Protein AF-A0A9X8DQB7-F1 (afdb_monomer)

Structure (mmCIF, N/CA/C/O backbone):
data_AF-A0A9X8DQB7-F1
#
_entry.id   AF-A0A9X8DQB7-F1
#
loop_
_atom_site.group_PDB
_atom_site.id
_atom_site.type_symbol
_atom_site.label_atom_id
_atom_site.label_alt_id
_atom_site.label_comp_id
_atom_site.label_asym_id
_atom_site.label_entity_id
_atom_site.label_seq_id
_atom_site.pdbx_PDB_ins_code
_atom_site.Cartn_x
_atom_site.Cartn_y
_atom_site.Cartn_z
_atom_site.occupancy
_atom_site.B_iso_or_equiv
_atom_site.auth_seq_id
_atom_site.auth_comp_id
_atom_site.auth_asym_id
_atom_site.auth_atom_id
_atom_site.pdbx_PDB_model_num
ATOM 1 N N . THR A 1 1 ? 33.253 -18.890 39.060 1.00 38.16 1 THR A N 1
ATOM 2 C CA . THR A 1 1 ? 32.022 -19.466 38.466 1.00 38.16 1 THR A CA 1
ATOM 3 C C . THR A 1 1 ? 31.389 -18.417 37.573 1.00 38.16 1 THR A C 1
ATOM 5 O O . THR A 1 1 ? 31.357 -17.253 37.940 1.00 38.16 1 THR A O 1
ATOM 8 N N . ARG A 1 2 ? 31.069 -18.810 36.336 1.00 30.00 2 ARG A N 1
ATOM 9 C CA . ARG A 1 2 ? 30.806 -17.954 35.166 1.00 30.00 2 ARG A CA 1
ATOM 10 C C . ARG A 1 2 ? 29.592 -17.033 35.334 1.00 30.00 2 ARG A C 1
ATOM 12 O O . ARG A 1 2 ? 28.500 -17.506 35.623 1.00 30.00 2 ARG A O 1
ATOM 19 N N . TYR A 1 3 ? 29.781 -15.756 35.009 1.00 26.86 3 TYR A N 1
ATOM 20 C CA . TYR A 1 3 ? 28.706 -14.843 34.621 1.00 26.86 3 TYR A CA 1
ATOM 21 C C . TYR A 1 3 ? 28.160 -15.260 33.246 1.00 26.86 3 TYR A C 1
ATOM 23 O O . TYR A 1 3 ? 28.885 -15.222 32.250 1.00 26.86 3 TYR A O 1
ATOM 31 N N . HIS A 1 4 ? 26.890 -15.658 33.184 1.00 30.23 4 HIS A N 1
ATOM 32 C CA . HIS A 1 4 ? 26.172 -15.867 31.928 1.00 30.23 4 HIS A CA 1
ATOM 33 C C . HIS A 1 4 ? 25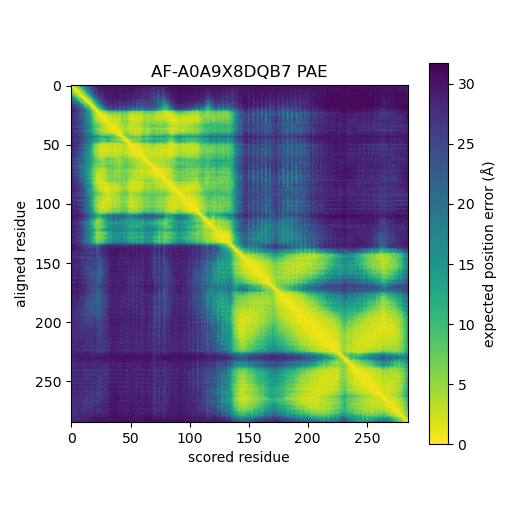.752 -14.508 31.353 1.00 30.23 4 HIS A C 1
ATOM 35 O O . HIS A 1 4 ? 24.854 -13.851 31.873 1.00 30.23 4 HIS A O 1
ATOM 41 N N . ARG A 1 5 ? 26.411 -14.082 30.268 1.00 30.59 5 ARG A N 1
ATOM 42 C CA . ARG A 1 5 ? 25.898 -13.027 29.384 1.00 30.59 5 ARG A CA 1
ATOM 43 C C . ARG A 1 5 ? 24.744 -13.601 28.565 1.00 30.59 5 ARG A C 1
ATOM 45 O O . ARG A 1 5 ? 24.905 -14.631 27.913 1.00 30.59 5 ARG A O 1
ATOM 52 N N . HIS A 1 6 ? 23.608 -12.912 28.591 1.00 28.97 6 HIS A N 1
ATOM 53 C CA . HIS A 1 6 ? 22.515 -13.111 27.645 1.00 28.97 6 HIS A CA 1
ATOM 54 C C . HIS A 1 6 ? 23.022 -12.937 26.202 1.00 28.97 6 HIS A C 1
ATOM 56 O O . HIS A 1 6 ? 23.780 -11.997 25.945 1.00 28.97 6 HIS A O 1
ATOM 62 N N . PRO A 1 7 ? 22.628 -13.800 25.250 1.00 30.03 7 PRO A N 1
ATOM 63 C CA . PRO A 1 7 ? 22.925 -13.562 23.849 1.00 30.03 7 PRO A CA 1
ATOM 64 C C . PRO A 1 7 ? 22.043 -12.419 23.332 1.00 30.03 7 PRO A C 1
ATOM 66 O O . PRO A 1 7 ? 20.829 -12.406 23.530 1.00 30.03 7 PRO A O 1
ATOM 69 N N . HIS A 1 8 ? 22.685 -11.448 22.682 1.00 28.47 8 HIS A N 1
ATOM 70 C CA . HIS A 1 8 ? 22.034 -10.406 21.894 1.00 28.47 8 HIS A CA 1
ATOM 71 C C . HIS A 1 8 ? 21.085 -11.019 20.851 1.00 28.47 8 HIS A C 1
ATOM 73 O O . HIS A 1 8 ? 21.383 -12.096 20.324 1.00 28.47 8 HIS A O 1
ATOM 79 N N . PRO A 1 9 ? 19.977 -10.340 20.503 1.00 27.38 9 PRO A N 1
ATOM 80 C CA . PRO A 1 9 ? 19.086 -10.814 19.461 1.00 27.38 9 PRO A CA 1
ATOM 81 C C . PRO A 1 9 ? 19.842 -10.810 18.134 1.00 27.38 9 PRO A C 1
ATOM 83 O O . PRO A 1 9 ? 20.248 -9.765 17.623 1.00 27.38 9 PRO A O 1
ATOM 86 N N . THR A 1 10 ? 20.054 -12.005 17.592 1.00 27.50 10 THR A N 1
ATOM 87 C CA . THR A 1 10 ? 20.483 -12.207 16.215 1.00 27.50 10 THR A CA 1
ATOM 88 C C . THR A 1 10 ? 19.427 -11.566 15.329 1.00 27.50 10 THR A C 1
ATOM 90 O O . THR A 1 10 ? 18.317 -12.080 15.198 1.00 27.50 10 THR A O 1
ATOM 93 N N . ILE A 1 11 ? 19.759 -10.408 14.759 1.00 29.14 11 ILE A N 1
ATOM 94 C CA . ILE A 1 11 ? 19.017 -9.831 13.646 1.00 29.14 11 ILE A CA 1
ATOM 95 C C . ILE A 1 11 ? 18.999 -10.922 12.583 1.00 29.14 11 ILE A C 1
ATOM 97 O O . ILE A 1 11 ? 20.036 -11.274 12.020 1.00 29.14 11 ILE A O 1
ATOM 101 N N . LEU A 1 12 ? 17.822 -11.511 12.379 1.00 26.67 12 LEU A N 1
ATOM 102 C CA . LEU A 1 12 ? 17.520 -12.334 11.226 1.00 26.67 12 LEU A CA 1
ATOM 103 C C . LEU A 1 12 ? 17.940 -11.521 10.004 1.00 26.67 12 LEU A C 1
ATOM 105 O O . LEU A 1 12 ? 17.256 -10.581 9.601 1.00 26.67 12 LEU A O 1
ATOM 109 N N . HIS A 1 13 ? 19.086 -11.880 9.426 1.00 31.36 13 HIS A N 1
ATOM 110 C CA . HIS A 1 13 ? 19.368 -11.606 8.033 1.00 31.36 13 HIS A CA 1
ATOM 111 C C . HIS A 1 13 ? 18.240 -12.282 7.251 1.00 31.36 13 HIS A C 1
ATOM 113 O O . HIS A 1 13 ? 18.331 -13.446 6.867 1.00 31.36 13 HIS A O 1
ATOM 119 N N . GLN A 1 14 ? 17.153 -11.545 7.021 1.00 28.75 14 GLN A N 1
ATOM 120 C CA . GLN A 1 14 ? 16.367 -11.729 5.821 1.00 28.75 14 GLN A CA 1
ATOM 121 C C . GLN A 1 14 ? 17.356 -11.532 4.677 1.00 28.75 14 GLN A C 1
ATOM 123 O O . GLN A 1 14 ? 17.645 -10.414 4.252 1.00 28.75 14 GLN A O 1
ATOM 128 N N . GLN A 1 15 ? 17.920 -12.641 4.203 1.00 29.45 15 GLN A N 1
ATOM 129 C CA . GLN A 1 15 ? 18.391 -12.747 2.838 1.00 29.45 15 GLN A CA 1
ATOM 130 C C . GLN A 1 15 ? 17.160 -12.545 1.955 1.00 29.45 15 GLN A C 1
ATOM 132 O O . GLN A 1 15 ? 16.552 -13.490 1.454 1.00 29.45 15 GLN A O 1
ATOM 137 N N . HIS A 1 16 ? 16.776 -11.283 1.769 1.00 29.25 16 HIS A N 1
ATOM 138 C CA . HIS A 1 16 ? 16.155 -10.875 0.531 1.00 29.25 16 HIS A CA 1
ATOM 139 C C . HIS A 1 16 ? 17.150 -11.320 -0.535 1.00 29.25 16 HIS A C 1
ATOM 141 O O . HIS A 1 16 ? 18.234 -10.751 -0.645 1.00 29.25 16 HIS A O 1
ATOM 147 N N . ARG A 1 17 ? 16.838 -12.412 -1.238 1.00 29.34 17 ARG A N 1
ATOM 148 C CA . ARG A 1 17 ? 17.565 -12.808 -2.440 1.00 29.34 17 ARG A CA 1
ATOM 149 C C . ARG A 1 17 ? 17.504 -11.599 -3.370 1.00 29.34 17 ARG A C 1
ATOM 151 O O . ARG A 1 17 ? 16.486 -11.361 -4.016 1.00 29.34 17 ARG A O 1
ATOM 158 N N . SER A 1 18 ? 18.549 -10.780 -3.370 1.00 34.28 18 SER A N 1
ATOM 159 C CA . SER A 1 18 ? 18.749 -9.734 -4.353 1.00 34.28 18 SER A CA 1
ATOM 160 C C . SER A 1 18 ? 18.957 -10.464 -5.668 1.00 34.28 18 SER A C 1
ATOM 162 O O . SER A 1 18 ? 20.030 -10.993 -5.926 1.00 34.28 18 SER A O 1
ATOM 164 N N . CYS A 1 19 ? 17.895 -10.584 -6.465 1.00 35.81 19 CYS A N 1
ATOM 165 C CA . CYS A 1 19 ? 18.010 -11.062 -7.835 1.00 35.81 19 CYS A CA 1
ATOM 166 C C . CYS A 1 19 ? 18.965 -10.103 -8.567 1.00 35.81 19 CYS A C 1
ATOM 168 O O . CYS A 1 19 ? 18.578 -8.950 -8.802 1.00 35.81 19 CYS A O 1
ATOM 170 N N . PRO A 1 20 ? 20.197 -10.518 -8.913 1.00 39.62 20 PRO A N 1
ATOM 171 C CA . PRO A 1 20 ? 21.080 -9.691 -9.716 1.00 39.62 20 PRO A CA 1
ATOM 172 C C . PRO A 1 20 ? 20.447 -9.612 -11.109 1.00 39.62 20 PRO A C 1
ATOM 174 O O . PRO A 1 20 ? 20.278 -10.636 -11.763 1.00 39.62 20 PRO A O 1
ATOM 177 N N . GLY A 1 21 ? 20.021 -8.420 -11.537 1.00 51.59 21 GLY A N 1
ATOM 178 C CA . GLY A 1 21 ? 19.414 -8.224 -12.864 1.00 51.59 21 GLY A CA 1
ATOM 179 C C . GLY A 1 21 ? 18.162 -7.346 -12.931 1.00 51.59 21 GLY A C 1
ATOM 180 O O . GLY A 1 21 ? 17.650 -7.126 -14.021 1.00 51.59 21 GLY A O 1
ATOM 181 N N . LEU A 1 22 ? 17.654 -6.827 -11.807 1.00 58.53 22 LEU A N 1
ATOM 182 C CA . LEU A 1 22 ? 16.470 -5.948 -11.808 1.00 58.53 22 LEU A CA 1
ATOM 183 C C . LEU A 1 22 ? 16.776 -4.476 -12.115 1.00 58.53 22 LEU A C 1
ATOM 185 O O . LEU A 1 22 ? 15.872 -3.743 -12.511 1.00 58.53 22 LEU A O 1
ATOM 189 N N . LEU A 1 23 ? 18.016 -4.030 -11.905 1.00 67.94 23 LEU A N 1
ATOM 190 C CA . LEU A 1 23 ? 18.393 -2.629 -12.073 1.00 67.94 23 LEU A CA 1
ATOM 191 C C . LEU A 1 23 ? 19.070 -2.383 -13.426 1.00 67.94 23 LEU A C 1
ATOM 193 O O . LEU A 1 23 ? 19.843 -3.227 -13.889 1.00 67.94 23 LEU A O 1
ATOM 197 N N . PRO A 1 24 ? 18.793 -1.227 -14.058 1.00 73.25 24 PRO A N 1
ATOM 198 C CA . PRO A 1 24 ? 19.349 -0.891 -15.361 1.00 73.25 24 PRO A CA 1
ATOM 199 C C . PRO A 1 24 ? 20.867 -0.702 -15.290 1.00 73.25 24 PRO A C 1
ATOM 201 O O . PRO A 1 24 ? 21.445 -0.537 -14.216 1.00 73.25 24 PRO A O 1
ATOM 204 N N . ALA A 1 25 ? 21.519 -0.670 -16.453 1.00 79.19 25 ALA A N 1
ATOM 205 C CA . ALA A 1 25 ? 22.925 -0.290 -16.527 1.00 79.19 25 ALA A CA 1
ATOM 206 C C . ALA A 1 25 ? 23.140 1.106 -15.916 1.00 79.19 25 ALA A C 1
ATOM 208 O O . ALA A 1 25 ? 22.417 2.054 -16.233 1.00 79.19 25 ALA A O 1
ATOM 209 N N . LEU A 1 26 ? 24.151 1.232 -15.059 1.00 82.75 26 LEU A N 1
ATOM 210 C CA . LEU A 1 26 ? 24.490 2.482 -14.390 1.00 82.75 26 LEU A CA 1
ATOM 211 C C . LEU A 1 26 ? 25.629 3.180 -15.134 1.00 82.75 26 LEU A C 1
ATOM 213 O O . LEU A 1 26 ? 26.737 2.649 -15.211 1.00 82.75 26 LEU A O 1
ATOM 217 N N . THR A 1 27 ? 25.372 4.380 -15.655 1.00 87.19 27 THR A N 1
ATOM 218 C CA . THR A 1 27 ? 26.413 5.223 -16.265 1.00 87.19 27 THR A CA 1
ATOM 219 C C . THR A 1 27 ? 26.883 6.275 -15.269 1.00 87.19 27 THR A C 1
ATOM 221 O O . THR A 1 27 ? 26.089 7.087 -14.796 1.00 87.19 27 THR A O 1
ATOM 224 N N . TRP A 1 28 ? 28.175 6.265 -14.964 1.00 86.88 28 TRP A N 1
ATOM 225 C CA . TRP A 1 28 ? 28.837 7.188 -14.053 1.00 86.88 28 TRP A CA 1
ATOM 226 C C . TRP A 1 28 ? 29.427 8.343 -14.837 1.00 86.88 28 TRP A C 1
ATOM 228 O O . TRP A 1 28 ? 30.368 8.152 -15.601 1.00 86.88 28 TRP A O 1
ATOM 238 N N . ILE A 1 29 ? 28.887 9.541 -14.630 1.00 89.44 29 ILE A N 1
ATOM 239 C CA . ILE A 1 29 ? 29.404 10.757 -15.254 1.00 89.44 29 ILE A CA 1
ATOM 240 C C . ILE A 1 29 ? 30.177 11.540 -14.200 1.00 89.44 29 ILE A C 1
ATOM 242 O O . ILE A 1 29 ? 29.579 12.237 -13.379 1.00 89.44 29 ILE A O 1
ATOM 246 N N . VAL A 1 30 ? 31.502 11.431 -14.235 1.00 88.25 30 VAL A N 1
ATOM 247 C CA . VAL A 1 30 ? 32.389 12.211 -13.366 1.00 88.25 30 VAL A CA 1
ATOM 248 C C . VAL A 1 30 ? 32.698 13.526 -14.070 1.00 88.25 30 VAL A C 1
ATOM 250 O O . VAL A 1 30 ? 33.196 13.520 -15.194 1.00 88.25 30 VAL A O 1
ATOM 253 N N . ARG A 1 31 ? 32.345 14.650 -13.445 1.00 90.81 31 ARG A N 1
ATOM 254 C CA . ARG A 1 31 ? 32.525 15.992 -14.016 1.00 90.81 31 ARG A CA 1
ATOM 255 C C . ARG A 1 31 ? 33.783 16.657 -13.477 1.00 90.81 31 ARG A C 1
ATOM 257 O O . ARG A 1 31 ? 34.232 16.327 -12.386 1.00 90.81 31 ARG A O 1
ATOM 264 N N . ASP A 1 32 ? 34.309 17.592 -14.264 1.00 90.12 32 ASP A N 1
ATOM 265 C CA . ASP A 1 32 ? 35.432 18.465 -13.920 1.00 90.12 32 ASP A CA 1
ATOM 266 C C . ASP A 1 32 ? 36.723 17.728 -13.535 1.00 90.12 32 ASP A C 1
ATOM 268 O O . ASP A 1 32 ? 37.580 18.267 -12.839 1.00 90.12 32 ASP A O 1
ATOM 272 N N . LEU A 1 33 ? 36.904 16.504 -14.040 1.00 88.50 33 LEU A N 1
ATOM 273 C CA . LEU A 1 33 ? 38.088 15.697 -13.762 1.00 88.50 33 LEU A CA 1
ATOM 274 C C . LEU A 1 33 ? 39.112 15.834 -14.891 1.00 88.50 33 LEU A C 1
ATOM 276 O O . LEU A 1 33 ? 38.828 15.538 -16.056 1.00 88.50 33 LEU A O 1
ATOM 280 N N . SER A 1 34 ? 40.319 16.295 -14.563 1.00 85.94 34 SER A N 1
ATOM 281 C CA . SER A 1 34 ? 41.343 16.534 -15.575 1.00 85.94 34 SER A CA 1
ATOM 282 C C . SER A 1 34 ? 41.926 15.223 -16.106 1.00 85.94 34 SER A C 1
ATOM 284 O O . SER A 1 34 ? 42.064 14.238 -15.383 1.00 85.94 34 SER A O 1
ATOM 286 N N . SER A 1 35 ? 42.372 15.211 -17.365 1.00 81.94 35 SER A N 1
ATOM 287 C CA . SER A 1 35 ? 43.033 14.034 -17.949 1.00 81.94 35 SER A CA 1
ATOM 288 C C . SER A 1 35 ? 44.308 13.613 -17.204 1.00 81.94 35 SER A C 1
ATOM 290 O O . SER A 1 35 ? 44.758 12.483 -17.380 1.00 81.94 35 SER A O 1
ATOM 292 N N . LYS A 1 36 ? 44.916 14.509 -16.412 1.00 84.75 36 LYS A N 1
ATOM 293 C CA . LYS A 1 36 ? 46.074 14.183 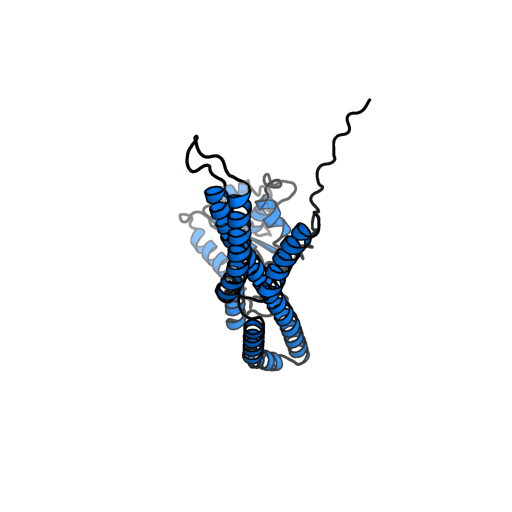-15.568 1.00 84.75 36 LYS A CA 1
ATOM 294 C C . LYS A 1 36 ? 45.648 13.318 -14.382 1.00 84.75 36 LYS A C 1
ATOM 296 O O 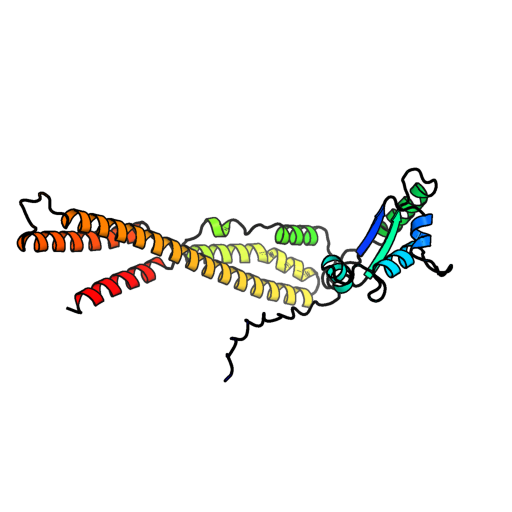. LYS A 1 36 ? 46.279 12.297 -14.138 1.00 84.75 36 LYS A O 1
ATOM 301 N N . ASP A 1 37 ? 44.544 13.671 -13.730 1.00 85.25 37 ASP A N 1
ATOM 302 C CA . ASP A 1 37 ? 44.024 12.951 -12.562 1.00 85.25 37 ASP A CA 1
ATOM 303 C C . ASP A 1 37 ? 43.503 11.562 -12.945 1.00 85.25 37 ASP A C 1
ATOM 305 O O . ASP A 1 37 ? 43.748 10.583 -12.243 1.00 85.25 37 ASP A O 1
ATOM 309 N N . VAL A 1 38 ? 42.863 11.453 -14.115 1.00 84.81 38 VAL A N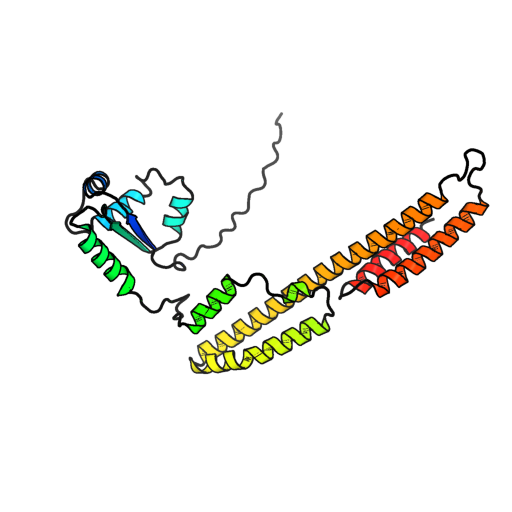 1
ATOM 310 C CA . VAL A 1 38 ? 42.439 10.157 -14.670 1.00 84.81 38 VAL A CA 1
ATOM 311 C C . VAL A 1 38 ? 43.636 9.229 -14.869 1.00 84.81 38 VAL A C 1
ATOM 313 O O . VAL A 1 38 ? 43.607 8.078 -14.444 1.00 84.81 38 VAL A O 1
ATOM 316 N N . LYS A 1 39 ? 44.714 9.735 -15.481 1.00 84.12 39 LYS A N 1
ATOM 317 C CA . LYS A 1 39 ? 45.938 8.956 -15.720 1.00 84.12 39 LYS A CA 1
ATOM 318 C C . LYS A 1 39 ? 46.674 8.609 -14.426 1.00 84.12 39 LYS A C 1
ATOM 320 O O . LYS A 1 39 ? 47.260 7.539 -14.346 1.00 84.12 39 LYS A O 1
ATOM 325 N N . ALA A 1 40 ? 46.628 9.478 -13.416 1.00 84.06 40 ALA A N 1
ATOM 326 C CA . ALA A 1 40 ? 47.214 9.194 -12.107 1.00 84.06 40 ALA A CA 1
ATOM 327 C C . ALA A 1 40 ? 46.498 8.033 -11.393 1.00 84.06 40 ALA A C 1
ATOM 329 O O . ALA A 1 40 ? 47.143 7.226 -10.730 1.00 84.06 40 ALA A O 1
ATOM 330 N N . ALA A 1 41 ? 45.178 7.922 -11.565 1.00 79.19 41 ALA A N 1
ATOM 331 C CA . ALA A 1 41 ? 44.379 6.831 -11.010 1.00 79.19 41 ALA A CA 1
ATOM 332 C C . ALA A 1 41 ? 44.457 5.523 -11.825 1.00 79.19 41 ALA A C 1
ATOM 334 O O . ALA A 1 41 ? 44.129 4.461 -11.297 1.00 79.19 41 ALA A O 1
ATOM 335 N N . VAL A 1 42 ? 44.911 5.582 -13.083 1.00 82.44 42 VAL A N 1
ATOM 336 C CA . VAL A 1 42 ? 45.097 4.420 -13.972 1.00 82.44 42 VAL A CA 1
ATOM 337 C C . VAL A 1 42 ? 46.558 4.357 -14.452 1.00 82.44 42 VAL A C 1
ATOM 339 O O . VAL A 1 42 ? 46.851 4.664 -15.610 1.00 82.44 42 VAL A O 1
ATOM 342 N N . PRO A 1 43 ? 47.509 3.981 -13.574 1.00 66.88 43 PRO A N 1
ATOM 343 C CA . PRO A 1 43 ? 48.943 4.063 -13.867 1.00 66.88 43 PRO A CA 1
ATOM 344 C C . PRO A 1 43 ? 49.424 3.069 -14.938 1.00 66.88 43 PRO A C 1
ATOM 346 O O . PRO A 1 43 ? 50.464 3.290 -15.551 1.00 66.88 43 PRO A O 1
ATOM 349 N N . SER A 1 44 ? 48.669 1.996 -15.195 1.00 69.75 44 SER A N 1
ATOM 350 C CA . SER A 1 44 ? 48.926 1.027 -16.268 1.00 69.75 44 SER A CA 1
ATOM 351 C C . SER A 1 44 ? 47.677 0.899 -17.133 1.00 69.75 44 SER A C 1
ATOM 353 O O . SER A 1 44 ? 46.934 -0.074 -17.041 1.00 69.75 44 SER A O 1
ATOM 355 N N . ALA A 1 45 ? 47.400 1.950 -17.906 1.00 71.75 45 ALA A N 1
ATOM 356 C CA . ALA A 1 45 ? 46.266 1.942 -18.812 1.00 71.75 45 ALA A CA 1
ATOM 357 C C . ALA A 1 45 ? 46.573 1.075 -20.038 1.00 71.75 45 ALA A C 1
ATOM 359 O O . ALA A 1 45 ? 47.577 1.301 -20.717 1.00 71.75 45 ALA A O 1
ATOM 360 N N . ASP A 1 46 ? 45.701 0.118 -20.343 1.00 76.69 46 ASP A N 1
ATOM 361 C CA . ASP A 1 46 ? 45.768 -0.606 -21.609 1.00 76.69 46 ASP A CA 1
ATOM 362 C C . ASP A 1 46 ? 45.343 0.348 -22.744 1.00 76.69 46 ASP A C 1
ATOM 364 O O . ASP A 1 46 ? 44.226 0.876 -22.713 1.00 76.69 46 ASP A O 1
ATOM 368 N N . PRO A 1 47 ? 46.210 0.617 -23.738 1.00 72.06 47 PRO A N 1
ATOM 369 C CA . PRO A 1 47 ? 45.906 1.546 -24.823 1.00 72.06 47 PRO A CA 1
ATOM 370 C C . PRO A 1 47 ? 44.780 1.064 -25.751 1.00 72.06 47 PRO A C 1
ATOM 372 O O . PRO A 1 47 ? 44.256 1.874 -26.518 1.00 72.06 47 PRO A O 1
ATOM 375 N N . ALA A 1 48 ? 44.400 -0.219 -25.698 1.00 73.19 48 ALA A N 1
ATOM 376 C CA . ALA A 1 48 ? 43.309 -0.779 -26.493 1.00 73.19 48 ALA A CA 1
ATOM 377 C C . ALA A 1 48 ? 41.914 -0.594 -25.863 1.00 73.19 48 ALA A C 1
ATOM 379 O O . ALA A 1 48 ? 40.909 -0.802 -26.547 1.00 73.19 48 ALA A O 1
ATOM 380 N N . SER A 1 49 ? 41.823 -0.188 -24.593 1.00 77.44 49 SER A N 1
ATOM 381 C CA . SER A 1 49 ? 40.554 -0.069 -23.864 1.00 77.44 49 SER A CA 1
ATOM 382 C C . SER A 1 49 ? 40.220 1.372 -23.463 1.00 77.44 49 SER A C 1
ATOM 384 O O . SER A 1 49 ? 41.073 2.258 -23.420 1.00 77.44 49 SER A O 1
ATOM 386 N N . ASP A 1 50 ? 38.937 1.643 -23.198 1.00 86.31 50 ASP A N 1
ATOM 387 C CA . ASP A 1 50 ? 38.469 2.991 -22.860 1.00 86.31 50 ASP A CA 1
ATOM 388 C C . ASP A 1 50 ? 38.994 3.426 -21.483 1.00 86.31 50 ASP A C 1
ATOM 390 O O . ASP A 1 50 ? 38.650 2.841 -20.454 1.00 86.31 50 ASP A O 1
ATOM 394 N N . ILE A 1 51 ? 39.814 4.479 -21.460 1.00 87.19 51 ILE A N 1
ATOM 395 C CA . ILE A 1 51 ? 40.432 5.012 -20.240 1.00 87.19 51 ILE A CA 1
ATOM 396 C C . ILE A 1 51 ? 39.394 5.455 -19.196 1.00 87.19 51 ILE A C 1
ATOM 398 O O . ILE A 1 51 ? 39.645 5.349 -17.996 1.00 87.19 51 ILE A O 1
ATOM 402 N N . ASP A 1 52 ? 38.214 5.911 -19.634 1.00 89.38 52 ASP A N 1
ATOM 403 C CA . ASP A 1 52 ? 37.137 6.331 -18.732 1.00 89.38 52 ASP A CA 1
ATOM 404 C C . ASP A 1 52 ? 36.528 5.116 -18.000 1.00 89.38 52 ASP A C 1
ATOM 406 O O . ASP A 1 52 ? 36.160 5.206 -16.825 1.00 89.38 52 ASP A O 1
ATOM 410 N N . GLN A 1 53 ? 36.477 3.963 -18.674 1.00 89.56 53 GLN A N 1
ATOM 411 C CA . GLN A 1 53 ? 36.020 2.699 -18.101 1.00 89.56 53 GLN A CA 1
ATOM 412 C C . GLN A 1 53 ? 37.068 2.105 -17.150 1.00 89.56 53 GLN A C 1
ATOM 414 O O . GLN A 1 53 ? 36.721 1.698 -16.041 1.00 89.56 53 GLN A O 1
ATOM 419 N N . GLN A 1 54 ? 38.349 2.131 -17.531 1.00 88.69 54 GLN A N 1
ATOM 420 C CA . GLN A 1 54 ? 39.450 1.664 -16.677 1.00 88.69 54 GLN A CA 1
ATOM 421 C C . GLN A 1 54 ? 39.548 2.466 -15.370 1.00 88.69 54 GLN A C 1
ATOM 423 O O . GLN A 1 54 ? 39.801 1.905 -14.305 1.00 88.69 54 GLN A O 1
ATOM 428 N N . TYR A 1 55 ? 39.287 3.775 -15.428 1.00 88.88 55 TYR A N 1
ATOM 429 C CA . TYR A 1 55 ? 39.200 4.617 -14.236 1.00 88.88 55 TYR A CA 1
ATOM 430 C C . TYR A 1 55 ? 38.083 4.156 -13.292 1.00 88.88 55 TYR A C 1
ATOM 432 O O . TYR A 1 55 ? 38.311 3.994 -12.093 1.00 88.88 55 TYR A O 1
ATOM 440 N N . LEU A 1 56 ? 36.881 3.902 -13.823 1.00 88.94 56 LEU A N 1
ATOM 441 C CA . LEU A 1 56 ? 35.762 3.413 -13.016 1.00 88.94 56 LEU A CA 1
ATOM 442 C C . LEU A 1 56 ? 36.075 2.049 -12.383 1.00 88.94 56 LEU A C 1
ATOM 444 O O . LEU A 1 56 ? 35.762 1.825 -11.214 1.00 88.94 56 LEU A O 1
ATOM 448 N N . GLU A 1 57 ? 36.712 1.152 -13.132 1.00 88.06 57 GLU A N 1
ATOM 449 C CA . GLU A 1 57 ? 37.119 -0.168 -12.646 1.00 88.06 57 GLU A CA 1
ATOM 450 C C . GLU A 1 57 ? 38.162 -0.076 -11.533 1.00 88.06 57 GLU A C 1
ATOM 452 O O . GLU A 1 57 ? 38.028 -0.775 -10.529 1.00 88.06 57 GLU A O 1
ATOM 457 N N . ALA A 1 58 ? 39.137 0.830 -11.646 1.00 86.62 58 ALA A N 1
ATOM 458 C CA . ALA A 1 58 ? 40.111 1.091 -10.590 1.00 86.62 58 ALA A CA 1
ATOM 459 C C . ALA A 1 58 ? 39.440 1.615 -9.306 1.00 86.62 58 ALA A C 1
ATOM 461 O O . ALA A 1 58 ? 39.723 1.126 -8.208 1.00 86.62 58 ALA A O 1
ATOM 462 N N . VAL A 1 59 ? 38.496 2.555 -9.436 1.00 85.00 59 VAL A N 1
ATOM 463 C CA . VAL A 1 59 ? 37.752 3.141 -8.304 1.00 85.00 59 VAL A CA 1
ATOM 464 C C . VAL A 1 59 ? 36.819 2.125 -7.636 1.00 85.00 59 VAL A C 1
ATOM 466 O O . VAL A 1 59 ? 36.645 2.149 -6.415 1.00 85.00 59 VAL A O 1
ATOM 469 N N . LEU A 1 60 ? 36.223 1.216 -8.408 1.00 85.69 60 LEU A N 1
ATOM 470 C CA . LEU A 1 60 ? 35.291 0.197 -7.915 1.00 85.69 60 LEU A CA 1
ATOM 471 C C . LEU A 1 60 ? 35.949 -1.165 -7.663 1.00 85.69 60 LEU A C 1
ATOM 473 O O . LEU A 1 60 ? 35.243 -2.151 -7.442 1.00 85.69 60 LEU A O 1
ATOM 477 N N . ASN A 1 61 ? 37.279 -1.244 -7.682 1.00 85.25 61 ASN A N 1
ATOM 478 C CA . ASN A 1 61 ? 37.984 -2.500 -7.475 1.00 85.25 61 ASN A CA 1
ATOM 479 C C . ASN A 1 61 ? 37.875 -2.943 -6.000 1.00 85.25 61 ASN A C 1
ATOM 481 O O . ASN A 1 61 ? 38.335 -2.221 -5.114 1.00 85.25 61 ASN A O 1
ATOM 485 N N . PRO A 1 62 ? 37.332 -4.138 -5.706 1.00 81.88 62 PRO A N 1
ATOM 486 C CA . PRO A 1 62 ? 37.172 -4.631 -4.336 1.00 81.88 62 PRO A CA 1
ATOM 487 C C . PRO A 1 62 ? 38.492 -4.810 -3.574 1.00 81.88 62 PRO A C 1
ATOM 489 O O . PRO A 1 62 ? 38.478 -4.880 -2.350 1.00 81.88 62 PRO A O 1
ATOM 492 N N . LYS A 1 63 ? 39.624 -4.927 -4.276 1.00 82.69 63 LYS A N 1
ATOM 493 C CA . LYS A 1 63 ? 40.939 -5.180 -3.674 1.00 82.69 63 LYS A CA 1
ATOM 494 C C . LYS A 1 63 ? 41.744 -3.908 -3.425 1.00 82.69 63 LYS A C 1
ATOM 496 O O . LYS A 1 63 ? 42.566 -3.896 -2.519 1.00 82.69 63 LYS A O 1
ATOM 501 N N . SER A 1 64 ? 41.541 -2.870 -4.235 1.00 82.31 64 SER A N 1
ATOM 502 C CA . SER A 1 64 ? 42.366 -1.654 -4.204 1.00 82.31 64 SER A CA 1
ATOM 503 C C . SER A 1 64 ? 41.592 -0.380 -3.881 1.00 82.31 64 SER A C 1
ATOM 505 O O . SER A 1 64 ? 42.212 0.644 -3.608 1.00 82.31 64 SER A O 1
ATOM 507 N N . SER A 1 65 ? 40.257 -0.408 -3.913 1.00 81.38 65 SER A N 1
ATOM 508 C CA . SER A 1 65 ? 39.457 0.777 -3.614 1.00 81.38 65 SER A CA 1
ATOM 509 C C . SER A 1 65 ? 39.502 1.107 -2.117 1.00 81.38 65 SER A C 1
ATOM 511 O O . SER A 1 65 ? 39.234 0.230 -1.293 1.00 81.38 65 SER A O 1
ATOM 513 N N . PRO A 1 66 ? 39.750 2.372 -1.732 1.00 79.00 66 PRO A N 1
ATOM 514 C CA . PRO A 1 66 ? 39.701 2.788 -0.330 1.00 79.00 66 PRO A CA 1
ATOM 515 C C . PRO A 1 66 ? 38.266 2.846 0.224 1.00 79.00 66 PRO A C 1
ATOM 517 O O . PRO A 1 66 ? 38.074 3.066 1.416 1.00 79.00 66 PRO A O 1
ATOM 520 N N . PHE A 1 67 ? 37.246 2.663 -0.623 1.00 79.81 67 PHE A N 1
ATOM 521 C CA . PHE A 1 67 ? 35.840 2.880 -0.278 1.00 79.81 67 PHE A CA 1
ATOM 522 C C . PHE A 1 67 ? 35.058 1.591 0.012 1.00 79.81 67 PHE A C 1
ATOM 524 O O . PHE A 1 67 ? 33.850 1.654 0.210 1.00 79.81 67 PHE A O 1
ATOM 531 N N . THR A 1 68 ? 35.704 0.425 0.056 1.00 80.38 68 THR A N 1
ATOM 532 C CA . THR A 1 68 ? 35.036 -0.892 0.167 1.00 80.38 68 THR A CA 1
ATOM 533 C C . THR A 1 68 ? 34.202 -1.084 1.439 1.00 80.38 68 THR A C 1
ATOM 535 O O . THR A 1 68 ? 33.211 -1.819 1.431 1.00 80.38 68 THR A O 1
ATOM 538 N N . SER A 1 69 ? 34.558 -0.400 2.527 1.00 78.44 69 SER A N 1
ATOM 539 C CA . SER A 1 69 ? 33.795 -0.381 3.782 1.00 78.44 69 SER A CA 1
ATOM 540 C C . SER A 1 69 ? 32.574 0.546 3.743 1.00 78.44 69 SER A C 1
ATOM 542 O O . SER A 1 69 ? 31.729 0.483 4.635 1.00 78.44 69 SER A O 1
ATOM 544 N N . SER A 1 70 ? 32.452 1.399 2.721 1.00 78.94 70 SER A N 1
ATOM 545 C CA . SER A 1 70 ? 31.328 2.319 2.568 1.00 78.94 70 SER A CA 1
ATOM 546 C C . SER A 1 70 ? 30.093 1.600 2.035 1.00 78.94 70 SER A C 1
ATOM 548 O O . SER A 1 70 ? 30.137 0.938 0.995 1.00 78.94 70 SER A O 1
ATOM 550 N N . LEU A 1 71 ? 28.955 1.820 2.697 1.00 72.31 71 LEU A N 1
ATOM 551 C CA . LEU A 1 71 ? 27.651 1.334 2.247 1.00 72.31 71 LEU A CA 1
ATOM 552 C C . LEU A 1 71 ? 27.341 1.785 0.810 1.00 72.31 71 LEU A C 1
ATOM 554 O O . LEU A 1 71 ? 26.829 1.003 0.014 1.00 72.31 71 LEU A O 1
ATOM 558 N N . SER A 1 72 ? 27.706 3.017 0.444 1.00 73.12 72 SER A N 1
ATOM 559 C CA . SER A 1 72 ? 27.499 3.543 -0.909 1.00 73.12 72 SER A CA 1
ATOM 560 C C . SER A 1 72 ? 28.271 2.740 -1.951 1.00 73.12 72 SER A C 1
ATOM 562 O O . SER A 1 72 ? 27.725 2.396 -2.995 1.00 73.12 72 SER A O 1
ATOM 564 N N . TRP A 1 73 ? 29.524 2.387 -1.657 1.00 83.31 73 TRP A N 1
ATOM 565 C CA . TRP A 1 73 ? 30.326 1.550 -2.545 1.00 83.31 73 TRP A CA 1
ATOM 566 C C . TRP A 1 73 ? 29.705 0.156 -2.687 1.00 83.31 73 TRP A C 1
ATOM 568 O O . TRP A 1 73 ? 29.540 -0.325 -3.804 1.00 83.31 73 TRP A O 1
ATOM 578 N N . GLN A 1 74 ? 29.280 -0.456 -1.576 1.00 78.38 74 GLN A N 1
ATOM 579 C CA . GLN A 1 74 ? 28.660 -1.787 -1.570 1.00 78.38 74 GLN A CA 1
ATOM 580 C C . GLN A 1 74 ? 27.343 -1.823 -2.350 1.00 78.38 74 GLN A C 1
ATOM 582 O O . GLN A 1 74 ? 27.112 -2.758 -3.118 1.00 78.38 74 GLN A O 1
ATOM 587 N N . ILE A 1 75 ? 26.498 -0.795 -2.212 1.00 76.50 75 ILE A N 1
ATOM 588 C CA . ILE A 1 75 ? 25.260 -0.672 -2.990 1.00 76.50 75 ILE A CA 1
ATOM 589 C C . ILE A 1 75 ? 25.594 -0.606 -4.484 1.00 76.50 75 ILE A C 1
ATOM 591 O O . ILE A 1 75 ? 25.036 -1.335 -5.305 1.00 76.50 75 ILE A O 1
ATOM 595 N N . LEU A 1 76 ? 26.549 0.243 -4.845 1.00 76.50 76 LEU A N 1
ATOM 596 C CA . LEU A 1 76 ? 26.883 0.502 -6.238 1.00 76.50 76 LEU A CA 1
ATOM 597 C C . LEU A 1 76 ? 27.546 -0.692 -6.934 1.00 76.50 76 LEU A C 1
ATOM 599 O O . LEU A 1 76 ? 27.354 -0.874 -8.137 1.00 76.50 76 LEU A O 1
ATOM 603 N N . THR A 1 77 ? 28.297 -1.516 -6.202 1.00 78.56 77 THR A N 1
ATOM 604 C CA . THR A 1 77 ? 28.948 -2.713 -6.752 1.00 78.56 77 THR A CA 1
ATOM 605 C C . THR A 1 77 ? 28.074 -3.967 -6.712 1.00 78.56 77 THR A C 1
ATOM 607 O O . THR A 1 77 ? 28.272 -4.840 -7.555 1.00 78.56 77 THR A O 1
ATOM 610 N N . SER A 1 78 ? 27.092 -4.048 -5.806 1.00 79.81 78 SER A N 1
ATOM 611 C CA . SER A 1 78 ? 26.260 -5.253 -5.624 1.00 79.81 78 SER A CA 1
ATOM 612 C C . SER A 1 78 ? 24.946 -5.236 -6.409 1.00 79.81 78 SER A C 1
ATOM 614 O O . SER A 1 78 ? 24.435 -6.293 -6.770 1.00 79.81 78 SER A O 1
ATOM 616 N N . PHE A 1 79 ? 24.372 -4.056 -6.664 1.00 76.62 79 PHE A N 1
ATOM 617 C CA . PHE A 1 79 ? 23.016 -3.941 -7.216 1.00 76.62 79 PHE A CA 1
ATOM 618 C C . PHE A 1 79 ? 22.970 -3.663 -8.727 1.00 76.62 79 PHE A C 1
ATOM 620 O O . PHE A 1 79 ? 21.984 -4.011 -9.376 1.00 76.62 79 PHE A O 1
ATOM 627 N N . PHE A 1 80 ? 24.024 -3.076 -9.303 1.00 80.81 80 PHE A N 1
ATOM 628 C CA . PHE A 1 80 ? 24.073 -2.701 -10.720 1.00 80.81 80 PHE A CA 1
ATOM 629 C C . PHE A 1 80 ? 24.978 -3.655 -11.516 1.00 80.81 80 PHE A C 1
ATOM 631 O O . PHE A 1 80 ? 26.206 -3.548 -11.433 1.00 80.81 80 PHE A O 1
ATOM 638 N N . PRO A 1 81 ? 24.407 -4.574 -12.320 1.00 73.12 81 PRO A N 1
ATOM 639 C CA . PRO A 1 81 ? 25.179 -5.624 -12.988 1.00 73.12 81 PRO A CA 1
ATOM 640 C C . PRO A 1 81 ? 26.098 -5.076 -14.086 1.00 73.12 81 PRO A C 1
ATOM 642 O O . PRO A 1 81 ? 27.189 -5.598 -14.300 1.00 73.12 81 PRO A O 1
ATOM 645 N N . LYS A 1 82 ? 25.688 -3.989 -14.754 1.00 82.94 82 LYS A N 1
ATOM 646 C CA . LYS A 1 82 ? 26.480 -3.290 -15.773 1.00 82.94 82 LYS A CA 1
ATOM 647 C C . LYS A 1 82 ? 26.763 -1.860 -15.324 1.00 82.94 82 LYS A C 1
ATOM 649 O O . LYS A 1 82 ? 25.841 -1.132 -14.959 1.00 82.94 82 LYS A O 1
ATOM 654 N N . ARG A 1 83 ? 28.035 -1.465 -15.371 1.00 86.25 83 ARG A N 1
ATOM 655 C CA . ARG A 1 83 ? 28.537 -0.154 -14.942 1.00 86.25 83 ARG A CA 1
ATOM 656 C C . ARG A 1 83 ? 29.423 0.423 -16.039 1.00 86.25 83 ARG A C 1
ATOM 658 O O . ARG A 1 83 ? 30.291 -0.283 -16.541 1.00 86.25 83 ARG A O 1
ATOM 665 N N . ILE A 1 84 ? 29.163 1.668 -16.418 1.00 88.44 84 ILE A N 1
ATOM 666 C CA . ILE A 1 84 ? 29.833 2.351 -17.528 1.00 88.44 84 ILE A CA 1
ATOM 667 C C . ILE A 1 84 ? 30.448 3.644 -16.998 1.00 88.44 84 ILE A C 1
ATOM 669 O O . ILE A 1 84 ? 29.743 4.439 -16.376 1.00 88.44 84 ILE A O 1
ATOM 673 N N . GLY A 1 85 ? 31.742 3.852 -17.232 1.00 88.44 85 GLY A N 1
ATOM 674 C CA . GLY A 1 85 ? 32.461 5.073 -16.866 1.00 88.44 85 GLY A CA 1
ATOM 675 C C . GLY A 1 85 ? 32.443 6.112 -17.982 1.00 88.44 85 GLY A C 1
ATOM 676 O O . GLY A 1 85 ? 32.671 5.790 -19.144 1.00 88.44 85 GLY A O 1
ATOM 677 N N . ALA A 1 86 ? 32.180 7.370 -17.634 1.00 90.69 86 ALA A N 1
ATOM 678 C CA . ALA A 1 86 ? 32.297 8.510 -18.531 1.00 90.69 86 ALA A CA 1
ATOM 679 C C . ALA A 1 86 ? 32.881 9.708 -17.778 1.00 90.69 86 ALA A C 1
ATOM 681 O O . ALA A 1 86 ? 32.333 10.151 -16.765 1.00 90.69 86 ALA A O 1
ATOM 682 N N . ILE A 1 87 ? 33.979 10.267 -18.284 1.00 90.94 87 ILE A N 1
ATOM 683 C CA . ILE A 1 87 ? 34.671 11.370 -17.616 1.00 90.94 87 ILE A CA 1
ATOM 684 C C . ILE A 1 87 ? 34.547 12.627 -18.457 1.00 90.94 87 ILE A C 1
ATOM 686 O O . ILE A 1 87 ? 35.061 12.690 -19.575 1.00 90.94 87 ILE A O 1
ATOM 690 N N . LEU A 1 88 ? 33.899 13.646 -17.906 1.00 91.88 88 LEU A N 1
ATOM 691 C CA . LEU A 1 88 ? 33.835 14.976 -18.488 1.00 91.88 88 LEU A CA 1
ATOM 692 C C . LEU A 1 88 ? 34.952 15.839 -17.883 1.00 91.88 88 LEU A C 1
ATOM 694 O O . LEU A 1 88 ? 34.967 16.030 -16.667 1.00 91.88 88 LEU A O 1
ATOM 698 N N . PRO A 1 89 ? 35.885 16.361 -18.701 1.00 90.94 89 PRO A N 1
ATOM 699 C CA . PRO A 1 89 ? 36.903 17.283 -18.219 1.00 90.94 89 PRO A CA 1
ATOM 700 C C . PRO A 1 89 ? 36.271 18.618 -17.800 1.00 90.94 89 PRO A C 1
ATOM 702 O O . PRO A 1 89 ? 35.078 18.824 -18.032 1.00 90.94 89 PRO A O 1
ATOM 705 N N . PRO A 1 90 ? 37.053 19.549 -17.231 1.00 91.75 90 PRO A N 1
ATOM 706 C CA . PRO A 1 90 ? 36.591 20.915 -17.020 1.00 91.75 90 PRO A CA 1
ATOM 707 C C . PRO A 1 90 ? 36.054 21.532 -18.315 1.00 91.75 90 PRO A C 1
ATOM 709 O O . PRO A 1 90 ? 36.583 21.270 -19.400 1.00 91.75 90 PRO A O 1
ATOM 712 N N . THR A 1 91 ? 35.034 22.382 -18.208 1.00 90.56 91 THR A N 1
ATOM 713 C CA . THR A 1 91 ? 34.403 23.070 -19.355 1.00 90.56 91 THR A CA 1
ATOM 714 C C . THR A 1 91 ? 35.379 23.922 -20.168 1.00 90.56 91 THR A C 1
ATOM 716 O O . THR A 1 91 ? 35.184 24.107 -21.365 1.00 90.56 91 THR A O 1
ATOM 719 N N . SER A 1 92 ? 36.463 24.388 -19.542 1.00 89.75 92 SER A N 1
ATOM 720 C CA . SER A 1 92 ? 37.571 25.102 -20.185 1.00 89.75 92 SER A CA 1
ATOM 721 C C . SER A 1 92 ? 38.464 24.212 -21.061 1.00 89.75 92 SER A C 1
ATOM 723 O O . SER A 1 92 ? 39.304 24.717 -21.805 1.00 89.75 92 SER A O 1
ATOM 725 N N . SER A 1 93 ? 38.318 22.886 -20.988 1.00 89.81 93 SER A N 1
ATOM 726 C CA . SER A 1 93 ? 39.108 21.947 -21.780 1.00 89.81 93 SER A CA 1
ATOM 727 C C . SER A 1 93 ? 38.655 21.932 -23.244 1.00 89.81 93 SER A C 1
ATOM 729 O O . SER A 1 93 ? 37.468 21.734 -23.513 1.00 89.81 93 SER A O 1
ATOM 731 N N . PRO A 1 94 ? 39.581 21.970 -24.220 1.00 88.25 94 PRO A N 1
ATOM 732 C CA . PRO A 1 94 ? 39.229 21.835 -25.636 1.00 88.25 94 PRO A CA 1
ATOM 733 C C . PRO A 1 94 ? 38.608 20.465 -25.970 1.00 88.25 94 PRO A C 1
ATOM 735 O O . PRO A 1 94 ? 37.937 20.310 -26.988 1.00 88.25 94 PRO A O 1
ATOM 738 N N . ALA A 1 95 ? 38.797 19.455 -25.110 1.00 86.06 95 ALA A N 1
ATOM 739 C CA . ALA A 1 95 ? 38.214 18.125 -25.278 1.00 86.06 95 ALA A CA 1
ATOM 740 C C . ALA A 1 95 ? 36.764 18.017 -24.767 1.00 86.06 95 ALA A C 1
ATOM 742 O O . ALA A 1 95 ? 36.103 17.011 -25.048 1.00 86.06 95 ALA A O 1
ATOM 743 N N . TYR A 1 96 ? 36.265 19.024 -24.036 1.00 89.06 96 TYR A N 1
ATOM 744 C CA . TYR A 1 96 ? 34.963 18.987 -23.367 1.00 89.06 96 TYR A CA 1
ATOM 745 C C . TYR A 1 96 ? 33.819 18.715 -24.343 1.00 89.06 96 TYR A C 1
ATOM 747 O O . TYR A 1 96 ? 33.125 17.706 -24.220 1.00 89.06 96 TYR A O 1
ATOM 755 N N . SER A 1 97 ? 33.679 19.549 -25.377 1.00 90.06 97 SER A N 1
ATOM 756 C CA . SER A 1 97 ? 32.582 19.451 -26.347 1.00 90.06 97 SER A CA 1
ATOM 757 C C . SER A 1 97 ? 32.550 18.092 -27.049 1.00 90.06 97 SER A C 1
ATOM 759 O O . SER A 1 97 ? 31.490 17.484 -27.191 1.00 90.06 97 SER A O 1
ATOM 761 N N . LYS A 1 98 ? 33.722 17.558 -27.421 1.00 90.06 98 LYS A N 1
ATOM 762 C CA . LYS A 1 98 ? 33.839 16.241 -28.067 1.00 90.06 98 LYS A CA 1
ATOM 763 C C . LYS A 1 98 ? 33.428 15.106 -27.123 1.00 90.06 98 LYS A C 1
ATOM 765 O O . LYS A 1 98 ? 32.746 14.174 -27.552 1.00 90.06 98 LYS A O 1
ATOM 770 N N . LYS A 1 99 ? 33.816 15.179 -25.846 1.00 88.75 99 LYS A N 1
ATOM 771 C CA . LYS A 1 99 ? 33.431 14.185 -24.835 1.00 88.75 99 LYS A CA 1
ATOM 772 C C . LYS A 1 99 ? 31.944 14.252 -24.487 1.00 88.75 99 LYS A C 1
ATOM 774 O O . LYS A 1 99 ? 31.306 13.205 -24.440 1.00 88.75 99 LYS A O 1
ATOM 779 N N . VAL A 1 100 ? 31.363 15.443 -24.344 1.00 89.75 100 VAL A N 1
ATOM 780 C CA . VAL A 1 100 ? 29.912 15.613 -24.137 1.00 89.75 100 VAL A CA 1
ATOM 781 C C . VAL A 1 100 ? 29.118 14.982 -25.278 1.00 89.75 100 VAL A C 1
ATOM 783 O O . VAL A 1 100 ? 28.153 14.260 -25.035 1.00 89.75 100 VAL A O 1
ATOM 786 N N . LEU A 1 101 ? 29.549 15.192 -26.524 1.00 88.19 101 LEU A N 1
ATOM 787 C CA . LEU A 1 101 ? 28.873 14.638 -27.696 1.00 88.19 101 LEU A CA 1
ATOM 788 C C . LEU A 1 101 ? 28.945 13.102 -27.724 1.00 88.19 101 LEU A C 1
ATOM 790 O O . LEU A 1 101 ? 27.949 12.445 -28.022 1.00 88.19 101 LEU A O 1
ATOM 794 N N . ARG A 1 102 ? 30.086 12.524 -27.319 1.00 86.50 102 ARG A N 1
ATOM 795 C CA . ARG A 1 102 ? 30.246 11.071 -27.133 1.00 86.50 102 ARG A CA 1
ATOM 796 C C . ARG A 1 102 ? 29.325 10.527 -26.036 1.00 86.50 102 ARG A C 1
ATOM 798 O O . ARG A 1 102 ? 28.667 9.515 -26.260 1.00 86.50 102 ARG A O 1
ATOM 805 N N . VAL A 1 103 ? 29.248 11.196 -24.884 1.00 86.25 103 VAL A N 1
ATOM 806 C CA . VAL A 1 103 ? 28.367 10.795 -23.772 1.00 86.25 103 VAL A CA 1
ATOM 807 C C . VAL A 1 103 ? 26.902 10.861 -24.192 1.00 86.25 103 VAL A C 1
ATOM 809 O O . VAL A 1 103 ? 26.168 9.899 -23.989 1.00 86.25 103 VAL A O 1
ATOM 812 N N . ARG A 1 104 ? 26.484 11.946 -24.854 1.00 85.69 104 ARG A N 1
ATOM 813 C CA . ARG A 1 104 ? 25.132 12.074 -25.413 1.00 85.69 104 ARG A CA 1
ATOM 814 C C . ARG A 1 104 ? 24.814 10.911 -26.349 1.00 85.69 104 ARG A C 1
ATOM 816 O O . ARG A 1 104 ? 23.762 10.300 -26.202 1.00 85.69 104 ARG A O 1
ATOM 823 N N . LYS A 1 105 ? 25.721 10.597 -27.277 1.00 83.44 105 LYS A N 1
ATOM 824 C CA . LYS A 1 105 ? 25.556 9.486 -28.221 1.00 83.44 105 LYS A CA 1
ATOM 825 C C . LYS A 1 105 ? 25.359 8.156 -27.483 1.00 83.44 105 LYS A C 1
ATOM 827 O O . LYS A 1 105 ? 24.390 7.453 -27.734 1.00 83.44 105 LYS A O 1
ATOM 832 N N . SER A 1 106 ? 26.218 7.885 -26.501 1.00 77.75 106 SER A N 1
ATOM 833 C CA . SER A 1 106 ? 26.178 6.676 -25.666 1.00 77.75 106 SER A CA 1
ATOM 834 C C . SER A 1 106 ? 24.919 6.555 -24.793 1.00 77.75 106 SER A C 1
ATOM 836 O O . SER A 1 106 ? 24.502 5.451 -24.472 1.00 77.75 106 SER A O 1
ATOM 838 N N . LEU A 1 107 ? 24.286 7.666 -24.405 1.00 76.75 107 LEU A N 1
ATOM 839 C CA . LEU A 1 107 ? 23.079 7.646 -23.567 1.00 76.75 107 LEU A CA 1
ATOM 840 C C . LEU A 1 107 ? 21.775 7.614 -24.371 1.00 76.75 107 LEU A C 1
ATOM 842 O O . LEU A 1 107 ? 20.789 7.036 -23.916 1.00 76.75 107 LEU A O 1
ATOM 846 N N . VAL A 1 108 ? 21.749 8.279 -25.527 1.00 75.75 108 VAL A N 1
ATOM 847 C CA . VAL A 1 108 ? 20.518 8.524 -26.291 1.00 75.75 108 VAL A CA 1
ATOM 848 C C . VAL A 1 108 ? 20.311 7.486 -27.390 1.00 75.75 108 VAL A C 1
ATOM 850 O O . VAL A 1 108 ? 19.187 7.040 -27.585 1.00 75.75 108 VAL A O 1
ATOM 853 N N . GLU A 1 109 ? 21.366 7.070 -28.094 1.00 67.62 109 GLU A N 1
ATOM 854 C CA . GLU A 1 109 ? 21.229 6.130 -29.217 1.00 67.62 109 GLU A CA 1
ATOM 855 C C . GLU A 1 109 ? 20.915 4.683 -28.800 1.00 67.62 109 GLU A C 1
ATOM 857 O O . GLU A 1 109 ? 20.049 4.080 -29.428 1.00 67.62 109 GLU A O 1
ATOM 862 N N . PRO A 1 110 ? 21.514 4.105 -27.737 1.00 62.78 110 PRO A N 1
ATOM 863 C CA . PRO A 1 110 ? 21.149 2.768 -27.267 1.00 62.78 110 PRO A CA 1
ATOM 864 C C . PRO A 1 110 ? 19.934 2.781 -26.327 1.00 62.78 110 PRO A C 1
ATOM 866 O O . PRO A 1 110 ? 19.745 1.841 -25.552 1.00 62.78 110 PRO A O 1
ATOM 869 N N . SER A 1 111 ? 19.115 3.841 -26.352 1.00 55.84 111 SER A N 1
ATOM 870 C CA . SER A 1 111 ? 17.865 3.906 -25.591 1.00 55.84 111 SER A CA 1
ATOM 871 C C . SER A 1 111 ? 16.834 2.965 -26.220 1.00 55.84 111 SER A C 1
ATOM 873 O O . SER A 1 111 ? 15.908 3.374 -26.915 1.00 55.84 111 SER A O 1
ATOM 875 N N . HIS A 1 112 ? 17.036 1.664 -26.024 1.00 58.69 112 HIS A N 1
ATOM 876 C CA . HIS A 1 112 ? 16.038 0.650 -26.318 1.00 58.69 112 HIS A CA 1
ATOM 877 C C . HIS A 1 112 ? 14.804 0.886 -25.447 1.00 58.69 112 HIS A C 1
ATOM 879 O O . HIS A 1 112 ? 14.882 1.516 -24.385 1.00 58.69 112 HIS A O 1
ATOM 885 N N . VAL A 1 113 ? 13.663 0.352 -25.890 1.00 58.22 113 VAL A N 1
ATOM 886 C CA . VAL A 1 113 ? 12.457 0.308 -25.064 1.00 58.22 113 VAL A CA 1
ATOM 887 C C . VAL A 1 113 ? 12.848 -0.318 -23.729 1.00 58.22 113 VAL A C 1
ATOM 889 O O . VAL A 1 113 ? 13.327 -1.448 -23.685 1.00 58.22 113 VAL A O 1
ATOM 892 N N . LYS A 1 114 ? 12.756 0.458 -22.644 1.00 64.75 114 LYS A N 1
ATOM 893 C CA . LYS A 1 114 ? 13.166 -0.023 -21.322 1.00 64.75 114 LYS A CA 1
ATOM 894 C C . LYS A 1 114 ? 12.276 -1.195 -20.963 1.00 64.75 114 LYS A C 1
ATOM 896 O O . LYS A 1 114 ? 11.070 -1.070 -21.079 1.00 64.75 114 LYS A O 1
ATOM 901 N N . GLU A 1 115 ? 12.837 -2.296 -20.497 1.00 63.78 115 GLU A N 1
ATOM 902 C CA . GLU A 1 115 ? 12.042 -3.444 -20.080 1.00 63.78 115 GLU A CA 1
ATOM 903 C C . GLU A 1 115 ? 12.057 -3.590 -18.565 1.00 63.78 115 GLU A C 1
ATOM 905 O O . GLU A 1 115 ? 13.075 -3.360 -17.909 1.00 63.78 115 GLU A O 1
ATOM 910 N N . VAL A 1 116 ? 10.930 -4.011 -18.001 1.00 61.53 116 VAL A N 1
ATOM 911 C CA . VAL A 1 116 ? 10.861 -4.486 -16.618 1.00 61.53 116 VAL A CA 1
ATOM 912 C C . VAL A 1 116 ? 10.452 -5.945 -16.678 1.00 61.53 116 VAL A C 1
ATOM 914 O O . VAL A 1 116 ? 9.352 -6.263 -17.118 1.00 61.53 116 VAL A O 1
ATOM 917 N N . ARG A 1 117 ? 11.360 -6.839 -16.263 1.00 63.41 117 ARG A N 1
ATOM 918 C CA . ARG A 1 117 ? 11.162 -8.301 -16.305 1.00 63.41 117 ARG A CA 1
ATOM 919 C C . ARG A 1 117 ? 10.754 -8.827 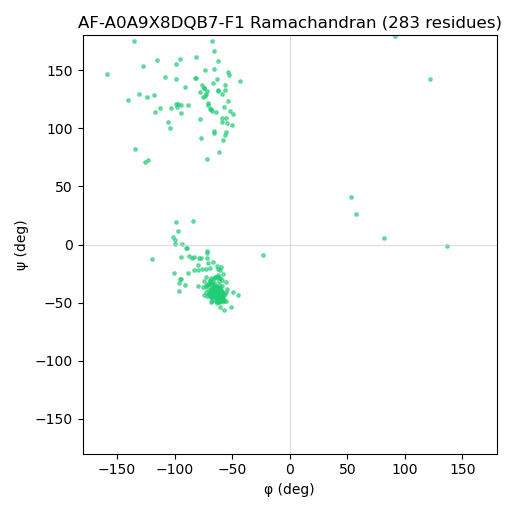-17.697 1.00 63.41 117 ARG A C 1
ATOM 921 O O . ARG A 1 117 ? 9.883 -9.682 -17.794 1.00 63.41 117 ARG A O 1
ATOM 928 N N . GLY A 1 118 ? 11.370 -8.301 -18.758 1.00 62.69 118 GLY A N 1
ATOM 929 C CA . GLY A 1 118 ? 11.094 -8.705 -20.144 1.00 62.69 118 GLY A CA 1
ATOM 930 C C . GLY A 1 118 ? 9.857 -8.053 -20.773 1.00 62.69 118 GLY A C 1
ATOM 931 O O . GLY A 1 118 ? 9.483 -8.407 -21.884 1.00 62.69 118 GLY A O 1
ATOM 932 N N . VAL A 1 119 ? 9.205 -7.107 -20.082 1.00 61.41 119 VAL A N 1
ATOM 933 C CA . VAL A 1 119 ? 8.076 -6.342 -20.629 1.00 61.41 119 VAL A CA 1
ATOM 934 C C . VAL A 1 119 ? 8.533 -4.946 -21.019 1.00 61.41 119 VAL A C 1
ATOM 936 O O . VAL A 1 119 ? 8.918 -4.150 -20.161 1.00 61.41 119 VAL A O 1
ATOM 939 N N . ALA A 1 120 ? 8.425 -4.638 -22.306 1.00 68.88 120 ALA A N 1
ATOM 940 C CA . ALA A 1 120 ? 8.671 -3.323 -22.879 1.00 68.88 120 ALA A CA 1
ATOM 941 C C . ALA A 1 120 ? 7.783 -2.231 -22.245 1.00 68.88 120 ALA A C 1
ATOM 943 O O . ALA A 1 120 ? 6.551 -2.250 -22.334 1.00 68.88 120 ALA A O 1
ATOM 944 N N . LEU A 1 121 ? 8.423 -1.248 -21.613 1.00 64.88 121 LEU A N 1
ATOM 945 C CA . LEU A 1 121 ? 7.809 -0.072 -21.008 1.00 64.88 121 LEU A CA 1
ATOM 946 C C . LEU A 1 121 ? 7.437 0.937 -22.090 1.00 64.88 121 LEU A C 1
ATOM 948 O O . LEU A 1 121 ? 8.209 1.822 -22.458 1.00 64.88 121 LEU A O 1
ATOM 952 N N . HIS A 1 122 ? 6.205 0.825 -22.563 1.00 75.75 122 HIS A N 1
ATOM 953 C CA . HIS A 1 122 ? 5.567 1.848 -23.380 1.00 75.75 122 HIS A CA 1
ATOM 954 C C . HIS A 1 122 ? 4.999 2.958 -22.482 1.00 75.75 122 HIS A C 1
ATOM 956 O O . HIS A 1 122 ? 4.780 2.743 -21.287 1.00 75.75 122 HIS A O 1
ATOM 962 N N . GLY A 1 123 ? 4.724 4.141 -23.047 1.00 63.34 123 GLY A N 1
ATOM 963 C CA . GLY A 1 123 ? 4.329 5.335 -22.282 1.00 63.34 123 GLY A CA 1
ATOM 964 C C . GLY A 1 123 ? 3.199 5.101 -21.269 1.00 63.34 123 GLY A C 1
ATOM 965 O O . GLY A 1 123 ? 3.300 5.546 -20.131 1.00 63.34 123 GLY A O 1
ATOM 966 N N . ALA A 1 124 ? 2.175 4.320 -21.629 1.00 67.19 124 ALA A N 1
ATOM 967 C CA . ALA A 1 124 ? 1.073 3.984 -20.723 1.00 67.19 124 ALA A CA 1
ATOM 968 C C . ALA A 1 124 ? 1.516 3.144 -19.508 1.00 67.19 124 ALA A C 1
ATOM 970 O O . ALA A 1 124 ? 1.111 3.425 -18.381 1.00 67.19 124 ALA A O 1
ATOM 971 N N . ILE A 1 125 ? 2.380 2.145 -19.721 1.00 66.50 125 ILE A N 1
ATOM 972 C CA . ILE A 1 125 ? 2.908 1.282 -18.652 1.00 66.50 125 ILE A CA 1
ATOM 973 C C . ILE A 1 125 ? 3.840 2.092 -17.745 1.00 66.50 125 ILE A C 1
ATOM 975 O O . ILE A 1 125 ? 3.758 1.986 -16.524 1.00 66.50 125 ILE A O 1
ATOM 979 N N . PHE A 1 126 ? 4.682 2.949 -18.330 1.00 62.94 126 PHE A N 1
ATOM 980 C CA . PHE A 1 126 ? 5.555 3.846 -17.575 1.00 62.94 126 PHE A CA 1
ATOM 981 C C . PHE A 1 126 ? 4.754 4.796 -16.672 1.00 62.94 126 PHE A C 1
ATOM 983 O O . PHE A 1 126 ? 5.036 4.878 -15.478 1.00 62.94 126 PHE A O 1
ATOM 990 N N . CYS A 1 127 ? 3.717 5.451 -17.207 1.00 61.22 127 CYS A N 1
ATOM 991 C CA . CYS A 1 127 ? 2.836 6.319 -16.423 1.00 61.22 127 CYS A CA 1
ATOM 992 C C . CYS A 1 127 ? 2.143 5.559 -15.285 1.00 61.22 127 CYS A C 1
ATOM 994 O O . CYS A 1 127 ? 2.038 6.085 -14.180 1.00 61.22 127 CYS A O 1
ATOM 996 N N . HIS A 1 128 ? 1.713 4.318 -15.524 1.00 60.34 128 HIS A N 1
ATOM 997 C CA . HIS A 1 128 ? 1.074 3.499 -14.495 1.00 60.34 128 HIS A CA 1
ATOM 998 C C . HIS A 1 128 ? 2.047 3.092 -13.377 1.00 60.34 128 HIS A C 1
ATOM 1000 O O . HIS A 1 128 ? 1.713 3.210 -12.202 1.00 60.34 128 HIS A O 1
ATOM 1006 N N . ILE A 1 129 ? 3.272 2.681 -13.719 1.00 62.81 129 ILE A N 1
ATOM 1007 C CA . ILE A 1 129 ? 4.315 2.374 -12.727 1.00 62.81 129 ILE A CA 1
ATOM 1008 C C . ILE A 1 129 ? 4.670 3.622 -11.915 1.00 62.81 129 ILE A C 1
ATOM 1010 O O . ILE A 1 129 ? 4.776 3.541 -10.696 1.00 62.81 129 ILE A O 1
ATOM 1014 N N . MET A 1 130 ? 4.807 4.780 -12.566 1.00 63.22 130 MET A N 1
ATOM 1015 C CA . MET A 1 130 ? 5.038 6.046 -11.868 1.00 63.22 130 MET A CA 1
ATOM 1016 C C . MET A 1 130 ? 3.877 6.389 -10.936 1.00 63.22 130 MET A C 1
ATOM 1018 O O . MET A 1 130 ? 4.123 6.762 -9.798 1.00 63.22 130 MET A O 1
ATOM 1022 N N . ALA A 1 131 ? 2.626 6.198 -11.361 1.00 62.16 131 ALA A N 1
ATOM 1023 C CA . ALA A 1 131 ? 1.469 6.393 -10.494 1.00 62.16 131 ALA A CA 1
ATOM 1024 C C . ALA A 1 131 ? 1.491 5.447 -9.284 1.00 62.16 131 ALA A C 1
ATOM 1026 O O . ALA A 1 131 ? 1.212 5.896 -8.184 1.00 62.16 131 ALA A O 1
ATOM 1027 N N . LEU A 1 132 ? 1.880 4.178 -9.445 1.00 60.97 132 LEU A N 1
ATOM 1028 C CA . LEU A 1 132 ? 2.018 3.232 -8.329 1.00 60.97 132 LEU A CA 1
ATOM 1029 C C . LEU A 1 132 ? 3.160 3.597 -7.369 1.00 60.97 132 LEU A C 1
ATOM 1031 O O . LEU A 1 132 ? 3.007 3.455 -6.160 1.00 60.97 132 LEU A O 1
ATOM 1035 N N . LEU A 1 133 ? 4.299 4.058 -7.892 1.00 57.94 133 LEU A N 1
ATOM 1036 C CA . LEU A 1 133 ? 5.455 4.470 -7.086 1.00 57.94 133 LEU A CA 1
ATOM 1037 C C . LEU A 1 133 ? 5.234 5.822 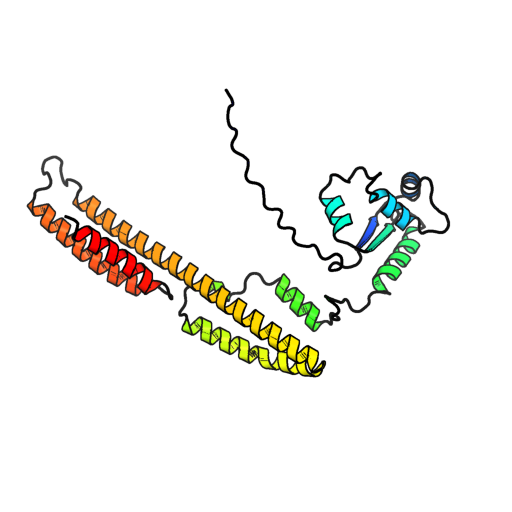-6.393 1.00 57.94 133 LEU A C 1
ATOM 1039 O O . LEU A 1 133 ? 5.770 6.051 -5.312 1.00 57.94 133 LEU A O 1
ATOM 1043 N N . CYS A 1 134 ? 4.469 6.716 -7.022 1.00 54.53 134 CYS A N 1
ATOM 1044 C CA . CYS A 1 134 ? 4.143 8.046 -6.510 1.00 54.53 134 CYS A CA 1
ATOM 1045 C C . CYS A 1 134 ? 2.818 8.093 -5.745 1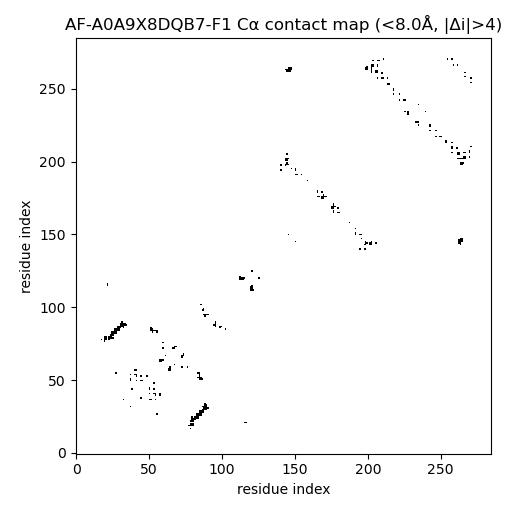.00 54.53 134 CYS A C 1
ATOM 1047 O O . CYS A 1 134 ? 2.535 9.111 -5.114 1.00 54.53 134 CYS A O 1
ATOM 1049 N N . ALA A 1 135 ? 2.003 7.037 -5.791 1.00 50.81 135 ALA A N 1
ATOM 1050 C CA . ALA A 1 135 ? 0.814 6.931 -4.967 1.00 50.81 135 ALA A CA 1
ATOM 1051 C C . ALA A 1 135 ? 1.245 6.826 -3.502 1.00 50.81 135 ALA A C 1
ATOM 1053 O O . ALA A 1 135 ? 1.517 5.746 -2.976 1.00 50.81 135 ALA A O 1
ATOM 1054 N N . SER A 1 136 ? 1.248 7.973 -2.824 1.00 45.75 136 SER A N 1
ATOM 1055 C CA . SER A 1 136 ? 0.881 8.034 -1.412 1.00 45.75 136 SER A CA 1
ATOM 1056 C C . SER A 1 136 ? -0.366 7.164 -1.201 1.00 45.75 136 SER A C 1
ATOM 1058 O O . SER A 1 136 ? -1.231 7.168 -2.083 1.00 45.75 136 SER A O 1
ATOM 1060 N N . PRO A 1 137 ? -0.468 6.403 -0.092 1.00 43.59 137 PRO A N 1
ATOM 1061 C CA . PRO A 1 137 ? -1.579 5.484 0.140 1.00 43.59 137 PRO A CA 1
ATOM 1062 C C . PRO A 1 137 ? -2.898 6.219 -0.107 1.00 43.59 137 PRO A C 1
ATOM 1064 O O . PRO A 1 137 ? -3.215 7.208 0.546 1.00 43.59 137 PRO A O 1
ATOM 1067 N N . SER A 1 138 ? -3.580 5.794 -1.164 1.00 46.72 138 SER A N 1
ATOM 1068 C CA . SER A 1 138 ? -4.703 6.483 -1.785 1.00 46.72 138 SER A CA 1
ATOM 1069 C C . SER A 1 138 ? -5.901 6.612 -0.840 1.00 46.72 138 SER A C 1
ATOM 1071 O O . SER A 1 138 ? -6.213 5.653 -0.137 1.00 46.72 138 SER A O 1
ATOM 1073 N N . ASN A 1 139 ? -6.577 7.768 -0.933 1.00 52.88 139 ASN A N 1
ATOM 1074 C CA . ASN A 1 139 ? -7.811 8.306 -0.312 1.00 52.88 139 ASN A CA 1
ATOM 1075 C C . ASN A 1 139 ? -8.903 7.367 0.257 1.00 52.88 139 ASN A C 1
ATOM 1077 O O . ASN A 1 139 ? -9.814 7.851 0.913 1.00 52.88 139 ASN A O 1
ATOM 1081 N N . ILE A 1 140 ? -8.864 6.054 0.052 1.00 54.72 140 ILE A N 1
ATOM 1082 C CA . ILE A 1 140 ? -9.828 5.124 0.663 1.00 54.72 140 ILE A CA 1
ATOM 1083 C C . ILE A 1 140 ? -9.582 4.994 2.170 1.00 54.72 140 ILE A C 1
ATOM 1085 O O . ILE A 1 140 ? -10.523 4.922 2.952 1.00 54.72 140 ILE A O 1
ATOM 1089 N N . THR A 1 141 ? -8.322 5.052 2.612 1.00 54.09 141 THR A N 1
ATOM 1090 C CA . THR A 1 141 ? -8.001 4.948 4.045 1.00 54.09 141 THR A CA 1
ATOM 1091 C C . THR A 1 141 ? -8.413 6.179 4.853 1.00 54.09 141 THR A C 1
ATOM 1093 O O . THR A 1 141 ? -8.457 6.092 6.075 1.00 54.09 141 THR A O 1
ATOM 1096 N N . SER A 1 142 ? -8.706 7.321 4.214 1.00 56.41 142 SER A N 1
ATOM 1097 C CA . SER A 1 142 ? -9.234 8.501 4.919 1.00 56.41 142 SER A CA 1
ATOM 1098 C C . SER A 1 142 ? -10.720 8.394 5.266 1.00 56.41 142 SER A C 1
ATOM 1100 O O . SER A 1 142 ? -11.202 9.205 6.048 1.00 56.41 142 SER A O 1
ATOM 1102 N N . GLU A 1 143 ? -11.430 7.405 4.718 1.00 70.50 143 GLU A N 1
ATOM 1103 C CA . GLU A 1 143 ? -12.855 7.160 4.986 1.00 70.50 143 GLU A CA 1
ATOM 1104 C C . GLU A 1 143 ? -13.080 6.035 6.013 1.00 70.50 143 GLU A C 1
ATOM 1106 O O . GLU A 1 143 ? -14.216 5.719 6.357 1.00 70.50 143 GLU A O 1
ATOM 1111 N N . PHE A 1 144 ? -12.009 5.433 6.545 1.00 82.50 144 PHE A N 1
ATOM 1112 C CA . PHE A 1 144 ? -12.111 4.435 7.608 1.00 82.50 144 PHE A CA 1
ATOM 1113 C C . PHE A 1 144 ? -12.247 5.083 8.999 1.00 82.50 144 PHE A C 1
ATOM 1115 O O . PHE A 1 144 ? -11.566 6.071 9.283 1.00 82.50 144 PHE A O 1
ATOM 1122 N N . PRO A 1 145 ? -13.043 4.495 9.915 1.00 86.31 145 PRO A N 1
ATOM 1123 C CA . PRO A 1 145 ? -13.813 3.260 9.742 1.00 86.31 145 PRO A CA 1
ATOM 1124 C C . PRO A 1 145 ? -15.149 3.453 9.000 1.00 86.31 145 PRO A C 1
ATOM 1126 O O . PRO A 1 145 ? -15.862 4.423 9.239 1.00 86.31 145 PRO A O 1
ATOM 1129 N N . CYS A 1 146 ? -15.520 2.477 8.166 1.00 84.31 146 CYS A N 1
ATOM 1130 C CA . CYS A 1 146 ? -16.767 2.448 7.385 1.00 84.31 146 CYS A CA 1
ATOM 1131 C C . CYS A 1 146 ? -17.460 1.072 7.447 1.00 84.31 146 CYS A C 1
ATOM 1133 O O . CYS A 1 146 ? -16.923 0.126 8.041 1.00 84.31 146 CYS A O 1
ATOM 1135 N N . ASP A 1 147 ? -18.658 0.958 6.862 1.00 84.06 147 ASP A N 1
ATOM 1136 C CA . ASP A 1 147 ? -19.366 -0.321 6.761 1.00 84.06 147 ASP A CA 1
ATOM 1137 C C . ASP A 1 147 ? -18.610 -1.295 5.841 1.00 84.06 147 ASP A C 1
ATOM 1139 O O . ASP A 1 147 ? -18.088 -0.928 4.787 1.00 84.06 147 ASP A O 1
ATOM 1143 N N . GLU A 1 148 ? -18.542 -2.569 6.228 1.00 82.69 148 GLU A N 1
ATOM 1144 C CA . GLU A 1 148 ? -17.867 -3.595 5.425 1.00 82.69 148 GLU A CA 1
ATOM 1145 C C . GLU A 1 148 ? -18.517 -3.769 4.037 1.00 82.69 148 GLU A C 1
ATOM 1147 O O . GLU A 1 148 ? -17.832 -4.072 3.052 1.00 82.69 148 GLU A O 1
ATOM 1152 N N . GLY A 1 149 ? -19.832 -3.558 3.936 1.00 81.19 149 GLY A N 1
ATOM 1153 C CA . GLY A 1 149 ? -20.575 -3.549 2.681 1.00 81.19 149 GLY A CA 1
ATOM 1154 C C . GLY A 1 149 ? -20.114 -2.451 1.725 1.00 81.19 149 GLY A C 1
ATOM 1155 O O . GLY A 1 149 ? -20.040 -2.699 0.518 1.00 81.19 149 GLY A O 1
ATOM 1156 N N . ASP A 1 150 ? -19.714 -1.289 2.242 1.00 80.06 150 ASP A N 1
ATOM 1157 C CA . ASP A 1 150 ? -19.207 -0.177 1.432 1.00 80.06 150 ASP A CA 1
ATOM 1158 C C . ASP A 1 150 ? -17.850 -0.533 0.812 1.00 80.06 150 ASP A C 1
ATOM 1160 O O . ASP A 1 150 ? -17.660 -0.394 -0.402 1.00 80.06 150 ASP A O 1
ATOM 1164 N N . VAL A 1 151 ? -16.938 -1.117 1.603 1.00 77.50 151 VAL A N 1
ATOM 1165 C CA . VAL A 1 151 ? -15.626 -1.595 1.119 1.00 77.50 151 VAL A CA 1
ATOM 1166 C C . VAL A 1 151 ? -15.796 -2.655 0.027 1.00 77.50 151 VAL A C 1
ATOM 1168 O O . VAL A 1 151 ? -15.133 -2.604 -1.015 1.00 77.50 151 VAL A O 1
ATOM 1171 N N . LYS A 1 152 ? -16.716 -3.608 0.227 1.00 80.38 152 LYS A N 1
ATOM 1172 C CA . LYS A 1 152 ? -17.017 -4.657 -0.762 1.00 80.38 152 LYS A CA 1
ATOM 1173 C C . LYS A 1 152 ? -17.628 -4.081 -2.036 1.00 80.38 152 LYS A C 1
ATOM 1175 O O . LYS A 1 152 ? -17.224 -4.478 -3.130 1.00 80.38 152 LYS A O 1
ATOM 1180 N N . THR A 1 153 ? -18.559 -3.141 -1.912 1.00 77.62 153 THR A N 1
ATOM 1181 C CA . THR A 1 153 ? -19.203 -2.483 -3.057 1.00 77.62 153 THR A CA 1
ATOM 1182 C C . THR A 1 153 ? -18.178 -1.718 -3.886 1.00 77.62 153 THR A C 1
ATOM 1184 O O . THR A 1 153 ? -18.119 -1.885 -5.107 1.00 77.62 153 THR A O 1
ATOM 1187 N N . LEU A 1 154 ? -17.300 -0.962 -3.225 1.00 74.88 154 LEU A N 1
ATOM 1188 C CA . LEU A 1 154 ? -16.220 -0.232 -3.879 1.00 74.88 154 LEU A CA 1
ATOM 1189 C C . LEU A 1 154 ? -15.229 -1.179 -4.570 1.00 74.88 154 LEU A C 1
ATOM 1191 O O . LEU A 1 154 ? -14.826 -0.934 -5.708 1.00 74.88 154 LEU A O 1
ATOM 1195 N N . HIS A 1 155 ? -14.882 -2.299 -3.928 1.00 79.19 155 HIS A N 1
ATOM 1196 C CA . HIS A 1 155 ? -14.034 -3.327 -4.529 1.00 79.19 155 HIS A CA 1
ATOM 1197 C C . HIS A 1 155 ? -14.664 -3.936 -5.791 1.00 79.19 155 HIS A C 1
ATOM 1199 O O . HIS A 1 155 ? -13.986 -4.073 -6.812 1.00 79.19 155 HIS A O 1
ATOM 1205 N N . VAL A 1 156 ? -15.958 -4.269 -5.757 1.00 77.31 156 VAL A N 1
ATOM 1206 C CA . VAL A 1 156 ? -16.683 -4.802 -6.922 1.00 77.31 156 VAL A CA 1
ATOM 1207 C C . VAL A 1 156 ? -16.732 -3.775 -8.055 1.00 77.31 156 VAL A C 1
ATOM 1209 O O . VAL A 1 156 ? -16.443 -4.127 -9.201 1.00 77.31 156 VAL A O 1
ATOM 1212 N N . ALA A 1 157 ? -17.017 -2.508 -7.745 1.00 68.38 157 ALA A N 1
ATOM 1213 C CA . ALA A 1 157 ? -17.011 -1.423 -8.723 1.00 68.38 157 ALA A CA 1
ATOM 1214 C C . ALA A 1 157 ? -15.620 -1.232 -9.355 1.00 68.38 157 ALA A C 1
ATOM 1216 O O . ALA A 1 157 ? -15.496 -1.161 -10.579 1.00 68.38 157 ALA A O 1
ATOM 1217 N N . GLY A 1 158 ? -14.559 -1.242 -8.542 1.00 68.38 158 GLY A N 1
ATOM 1218 C CA . GLY A 1 158 ? -13.175 -1.173 -9.015 1.00 68.38 158 GLY A CA 1
ATOM 1219 C C . GLY A 1 158 ? -12.789 -2.368 -9.891 1.00 68.38 158 GLY A C 1
ATOM 1220 O O . GLY A 1 158 ? -12.168 -2.201 -10.942 1.00 68.38 158 GLY A O 1
ATOM 1221 N N . LYS A 1 159 ? -13.219 -3.579 -9.517 1.00 73.44 159 LYS A N 1
ATOM 1222 C CA . LYS A 1 159 ? -13.006 -4.800 -10.306 1.00 73.44 159 LYS A CA 1
ATOM 1223 C C . LYS A 1 159 ? -13.699 -4.718 -11.668 1.00 73.44 159 LYS A C 1
ATOM 1225 O O . LYS A 1 159 ? -13.094 -5.079 -12.676 1.00 73.44 159 LYS A O 1
ATOM 1230 N N . ALA A 1 160 ? -14.937 -4.226 -11.704 1.00 69.38 160 ALA A N 1
ATOM 1231 C CA . ALA A 1 160 ? -15.682 -4.016 -12.942 1.00 69.38 160 ALA A CA 1
ATOM 1232 C C . ALA A 1 160 ? -15.007 -2.962 -13.836 1.00 69.38 160 ALA A C 1
ATOM 1234 O O . ALA A 1 160 ? -14.803 -3.206 -15.024 1.00 69.38 160 ALA A O 1
ATOM 1235 N N . ALA A 1 161 ? -14.568 -1.839 -13.260 1.00 65.50 161 ALA A N 1
ATOM 1236 C CA . ALA A 1 161 ? -13.851 -0.787 -13.983 1.00 65.50 161 ALA A CA 1
ATOM 1237 C C . ALA A 1 161 ? -12.501 -1.259 -14.557 1.00 65.50 161 ALA A C 1
ATOM 1239 O O . ALA A 1 161 ? -12.048 -0.750 -15.583 1.00 65.50 161 ALA A O 1
ATOM 1240 N N . ALA A 1 162 ? -11.865 -2.249 -13.927 1.00 66.00 162 ALA A N 1
ATOM 1241 C CA . ALA A 1 162 ? -10.611 -2.830 -14.392 1.00 66.00 162 ALA A CA 1
ATOM 1242 C C . ALA A 1 162 ? -10.778 -3.858 -15.532 1.00 66.00 162 ALA A C 1
ATOM 1244 O O . ALA A 1 162 ? -9.828 -4.088 -16.286 1.00 66.00 162 ALA A O 1
ATOM 1245 N N . GLN A 1 163 ? -11.962 -4.464 -15.702 1.00 67.25 163 GLN A N 1
ATOM 1246 C CA . GLN A 1 163 ? -12.178 -5.513 -16.711 1.00 67.25 163 GLN A CA 1
ATOM 1247 C C . GLN A 1 163 ? -11.829 -5.108 -18.155 1.00 67.25 163 GLN A C 1
ATOM 1249 O O . GLN A 1 163 ? -11.170 -5.899 -18.835 1.00 67.25 163 GLN A O 1
ATOM 1254 N N . PRO A 1 164 ? -12.170 -3.899 -18.646 1.00 66.50 164 PRO A N 1
ATOM 1255 C CA . PRO A 1 164 ? -11.802 -3.476 -19.998 1.00 66.50 164 PRO A CA 1
ATOM 1256 C C . PRO A 1 164 ? -10.285 -3.429 -20.238 1.00 66.50 164 PRO A C 1
ATOM 1258 O O . PRO A 1 164 ? -9.830 -3.624 -21.365 1.00 66.50 164 PRO A O 1
ATOM 1261 N N . PHE A 1 165 ? -9.484 -3.186 -19.196 1.00 64.31 165 PHE A N 1
ATOM 1262 C CA . PHE A 1 165 ? -8.022 -3.174 -19.299 1.00 64.31 165 PHE A CA 1
ATOM 1263 C C . PHE A 1 165 ? -7.451 -4.592 -19.393 1.00 64.31 165 PHE A C 1
ATOM 1265 O O . PHE A 1 165 ? -6.525 -4.826 -20.168 1.00 64.31 165 PHE A O 1
ATOM 1272 N N . LEU A 1 166 ? -8.049 -5.549 -18.679 1.00 66.44 166 LEU A N 1
ATOM 1273 C CA . LEU A 1 166 ? -7.697 -6.969 -18.785 1.00 66.44 166 LEU A CA 1
ATOM 1274 C C . LEU A 1 166 ? -8.071 -7.539 -20.156 1.00 66.44 166 LEU A C 1
ATOM 1276 O O . LEU A 1 166 ? -7.281 -8.267 -20.750 1.00 66.44 166 LEU A O 1
ATOM 1280 N N . ALA A 1 167 ? -9.223 -7.146 -20.705 1.00 66.12 167 ALA A N 1
ATOM 1281 C CA . ALA A 1 167 ? -9.629 -7.533 -22.056 1.00 66.12 167 ALA A CA 1
ATOM 1282 C C . ALA A 1 167 ? -8.653 -7.013 -23.129 1.00 66.12 167 ALA A C 1
ATOM 1284 O O . ALA A 1 167 ? -8.327 -7.730 -24.071 1.00 66.12 167 ALA A O 1
ATOM 1285 N N . LYS A 1 168 ? -8.117 -5.795 -22.960 1.00 63.12 168 LYS A N 1
ATOM 1286 C CA . LYS A 1 168 ? -7.066 -5.248 -23.839 1.00 63.12 168 LYS A CA 1
ATOM 1287 C C . LYS A 1 168 ? -5.727 -5.975 -23.695 1.00 63.12 168 LYS A C 1
ATOM 1289 O O . LYS A 1 168 ? -5.019 -6.102 -24.687 1.00 63.12 168 LYS A O 1
ATOM 1294 N N . ALA A 1 169 ? -5.393 -6.480 -22.505 1.00 58.81 169 ALA A N 1
ATOM 1295 C CA . ALA A 1 169 ? -4.235 -7.360 -22.320 1.00 58.81 169 ALA A CA 1
ATOM 1296 C C . ALA A 1 169 ? -4.411 -8.705 -23.055 1.00 58.81 169 ALA A C 1
ATOM 1298 O O . ALA A 1 169 ? -3.432 -9.261 -23.540 1.00 58.81 169 ALA A O 1
ATOM 1299 N N . GLY A 1 170 ? -5.664 -9.150 -23.227 1.00 57.12 170 GLY A N 1
ATOM 1300 C CA . GLY A 1 170 ? -6.095 -10.213 -24.146 1.00 57.12 170 GLY A CA 1
ATOM 1301 C C . GLY A 1 170 ? -5.498 -10.129 -25.547 1.00 57.12 170 GLY A C 1
ATOM 1302 O O . GLY A 1 170 ? -5.018 -11.117 -26.093 1.00 57.12 170 GLY A O 1
ATOM 1303 N N . ALA A 1 171 ? -5.460 -8.921 -26.109 1.00 59.47 171 ALA A N 1
ATOM 1304 C CA . ALA A 1 171 ? -4.983 -8.685 -27.469 1.00 59.47 171 ALA A CA 1
ATOM 1305 C C . ALA A 1 171 ? -3.454 -8.828 -27.638 1.00 59.47 171 ALA A C 1
ATOM 1307 O O . ALA A 1 171 ? -2.962 -8.735 -28.759 1.00 59.47 171 ALA A O 1
ATOM 1308 N N . LEU A 1 172 ? -2.701 -9.036 -26.549 1.00 59.12 172 LEU A N 1
ATOM 1309 C CA . LEU A 1 172 ? -1.242 -9.214 -26.557 1.00 59.12 172 LEU A CA 1
ATOM 1310 C C . LEU A 1 172 ? -0.813 -10.697 -26.617 1.00 59.12 172 LEU A C 1
ATOM 1312 O O . LEU A 1 172 ? 0.385 -10.972 -26.630 1.00 59.12 172 LEU A O 1
ATOM 1316 N N . GLY A 1 173 ? -1.770 -11.634 -26.672 1.00 66.94 173 GLY A N 1
ATOM 1317 C CA . GLY A 1 173 ? -1.551 -13.083 -26.762 1.00 66.94 173 GLY A CA 1
ATOM 1318 C C . GLY A 1 173 ? -2.191 -13.855 -25.601 1.00 66.94 173 GLY A C 1
ATOM 1319 O O . GLY A 1 173 ? -2.166 -13.398 -24.455 1.00 66.94 173 GLY A O 1
ATOM 1320 N N . ASP A 1 174 ? -2.741 -15.038 -25.892 1.00 68.81 174 ASP A N 1
ATOM 1321 C CA . ASP A 1 174 ? -3.610 -15.801 -24.977 1.00 68.81 174 ASP A CA 1
ATOM 1322 C C . ASP A 1 174 ? -2.933 -16.174 -23.641 1.00 68.81 174 ASP A C 1
ATOM 1324 O O . ASP A 1 174 ? -3.535 -16.038 -22.571 1.00 68.81 174 ASP A O 1
ATOM 1328 N N . ASP A 1 175 ? -1.652 -16.555 -23.669 1.00 72.38 175 ASP A N 1
ATOM 1329 C CA . ASP A 1 175 ? -0.897 -16.922 -22.460 1.00 72.38 175 ASP A CA 1
ATOM 1330 C C . ASP A 1 175 ? -0.647 -15.720 -21.532 1.00 72.38 175 ASP A C 1
ATOM 1332 O O . ASP A 1 175 ? -0.735 -15.824 -20.301 1.00 72.38 175 ASP A O 1
ATOM 1336 N N . LEU A 1 176 ? -0.366 -14.551 -22.115 1.00 64.31 176 LEU A N 1
ATOM 1337 C CA . LEU A 1 176 ? -0.131 -13.310 -21.373 1.00 64.31 176 LEU A CA 1
ATOM 1338 C C . LEU A 1 176 ? -1.435 -12.754 -20.799 1.00 64.31 176 LEU A C 1
ATOM 1340 O O . LEU A 1 176 ? -1.445 -12.242 -19.678 1.00 64.31 176 LEU A O 1
ATOM 1344 N N . ALA A 1 177 ? -2.542 -12.920 -21.519 1.00 65.81 177 ALA A N 1
ATOM 1345 C CA . ALA A 1 177 ? -3.877 -12.569 -21.061 1.00 65.81 177 ALA A CA 1
ATOM 1346 C C . ALA A 1 177 ? -4.298 -13.384 -19.832 1.00 65.81 177 ALA A C 1
ATOM 1348 O O . ALA A 1 177 ? -4.730 -12.825 -18.819 1.00 65.81 177 ALA A O 1
ATOM 1349 N N . ALA A 1 178 ? -4.111 -14.706 -19.892 1.00 71.38 178 ALA A N 1
ATOM 1350 C CA . ALA A 1 178 ? -4.416 -15.608 -18.788 1.00 71.38 178 ALA A CA 1
ATOM 1351 C C . ALA A 1 178 ? -3.527 -15.338 -17.562 1.00 71.38 178 ALA A C 1
ATOM 1353 O O . ALA A 1 178 ? -3.982 -15.431 -16.417 1.00 71.38 178 ALA A O 1
ATOM 1354 N N . LEU A 1 179 ? -2.255 -14.982 -17.771 1.00 72.75 179 LEU A N 1
ATOM 1355 C CA . LEU A 1 179 ? -1.364 -14.561 -16.689 1.00 72.75 179 LEU A CA 1
ATOM 1356 C C . LEU A 1 179 ? -1.801 -13.222 -16.074 1.00 72.75 179 LEU A C 1
ATOM 1358 O O . LEU A 1 179 ? -1.880 -13.117 -14.850 1.00 72.75 179 LEU A O 1
ATOM 1362 N N . ALA A 1 180 ? -2.131 -12.223 -16.894 1.00 68.12 180 ALA A N 1
ATOM 1363 C CA . ALA A 1 180 ? -2.576 -10.910 -16.430 1.00 68.12 180 ALA A CA 1
ATOM 1364 C C . ALA A 1 180 ? -3.886 -10.992 -15.631 1.00 68.12 180 ALA A C 1
ATOM 1366 O O . ALA A 1 180 ? -4.000 -10.373 -14.573 1.00 68.12 180 ALA A O 1
ATOM 1367 N N . ALA A 1 181 ? -4.847 -11.802 -16.086 1.00 71.25 181 ALA A N 1
ATOM 1368 C CA . ALA A 1 181 ? -6.103 -12.033 -15.375 1.00 71.25 181 ALA A CA 1
ATOM 1369 C C . ALA A 1 181 ? -5.878 -12.686 -14.001 1.00 71.25 181 ALA A C 1
ATOM 1371 O O . ALA A 1 181 ? -6.460 -12.246 -13.007 1.00 71.25 181 ALA A O 1
ATOM 1372 N N . ARG A 1 182 ? -4.994 -13.692 -13.919 1.00 74.38 182 ARG A N 1
ATOM 1373 C CA . ARG A 1 182 ? -4.632 -14.335 -12.644 1.00 74.38 182 ARG A CA 1
ATOM 1374 C C . ARG A 1 182 ? -3.955 -13.363 -11.683 1.00 74.38 182 ARG A C 1
ATOM 1376 O O . ARG A 1 182 ? -4.419 -13.221 -10.556 1.00 74.38 182 ARG A O 1
ATOM 1383 N N . LEU A 1 183 ? -2.928 -12.645 -12.143 1.00 71.38 183 LEU A N 1
ATOM 1384 C CA . LEU A 1 183 ? -2.224 -11.654 -11.322 1.00 71.38 183 LEU A CA 1
ATOM 1385 C C . LEU A 1 183 ? -3.169 -10.556 -10.830 1.00 71.38 183 LEU A C 1
ATOM 1387 O O . LEU A 1 183 ? -3.095 -10.150 -9.674 1.00 71.38 183 LEU A O 1
ATOM 1391 N N . PHE A 1 184 ? -4.092 -10.099 -11.677 1.00 76.94 184 PHE A N 1
ATOM 1392 C CA . PHE A 1 184 ? -5.101 -9.130 -11.273 1.00 76.94 184 PHE A CA 1
ATOM 1393 C C . PHE A 1 184 ? -6.038 -9.687 -10.198 1.00 76.94 184 PHE A C 1
ATOM 1395 O O . PHE A 1 184 ? -6.302 -9.009 -9.205 1.00 76.94 184 PHE A O 1
ATOM 1402 N N . HIS A 1 185 ? -6.525 -10.920 -10.354 1.00 75.38 185 HIS A N 1
ATOM 1403 C CA . HIS A 1 185 ? -7.362 -11.551 -9.337 1.00 75.38 185 HIS A CA 1
ATOM 1404 C C . HIS A 1 185 ? -6.635 -11.689 -7.999 1.00 75.38 185 HIS A C 1
ATOM 1406 O O . HIS A 1 185 ? -7.183 -11.267 -6.983 1.00 75.38 185 HIS A O 1
ATOM 1412 N N . GLU A 1 186 ? -5.396 -12.177 -8.000 1.00 71.69 186 GLU A N 1
ATOM 1413 C CA . GLU A 1 186 ? -4.586 -12.317 -6.786 1.00 71.69 186 GLU A CA 1
ATOM 1414 C C . GLU A 1 186 ? -4.307 -10.964 -6.117 1.00 71.69 186 GLU A C 1
ATOM 1416 O O . GLU A 1 186 ? -4.544 -10.802 -4.920 1.00 71.69 186 GLU A O 1
ATOM 1421 N N . LEU A 1 187 ? -3.867 -9.963 -6.887 1.00 71.19 187 LEU A N 1
ATOM 1422 C CA . LEU A 1 187 ? -3.558 -8.634 -6.356 1.00 71.19 187 LEU A CA 1
ATOM 1423 C C . LEU A 1 187 ? -4.807 -7.915 -5.846 1.00 71.19 187 LEU A C 1
ATOM 1425 O O . LEU A 1 187 ? -4.761 -7.301 -4.785 1.00 71.19 187 LEU A O 1
ATOM 1429 N N . SER A 1 188 ? -5.927 -8.004 -6.568 1.00 74.50 188 SER A N 1
ATOM 1430 C CA . SER A 1 188 ? -7.193 -7.387 -6.153 1.00 74.50 188 SER A CA 1
ATOM 1431 C C . SER A 1 188 ? -7.734 -8.012 -4.862 1.00 74.50 188 SER A C 1
ATOM 1433 O O . SER A 1 188 ? -8.174 -7.278 -3.977 1.00 74.50 188 SER A O 1
ATOM 1435 N N . ALA A 1 189 ? -7.627 -9.338 -4.713 1.00 74.38 189 ALA A N 1
ATOM 1436 C CA . ALA A 1 189 ? -8.005 -10.052 -3.496 1.00 74.38 189 ALA A CA 1
ATOM 1437 C C . ALA A 1 189 ? -7.098 -9.682 -2.310 1.00 74.38 189 ALA A C 1
ATOM 1439 O O . ALA A 1 189 ? -7.584 -9.390 -1.218 1.00 74.38 189 ALA A O 1
ATOM 1440 N N . ALA A 1 190 ? -5.781 -9.621 -2.530 1.00 71.38 190 ALA A N 1
ATOM 1441 C CA . ALA A 1 190 ? -4.837 -9.192 -1.501 1.00 71.38 190 ALA A CA 1
ATOM 1442 C C . ALA A 1 190 ? -5.078 -7.735 -1.068 1.00 71.38 190 ALA A C 1
ATOM 1444 O O . ALA A 1 190 ? -4.955 -7.398 0.109 1.00 71.38 190 ALA A O 1
ATOM 1445 N N . HIS A 1 191 ? -5.448 -6.865 -2.011 1.00 75.62 191 HIS A N 1
ATOM 1446 C CA . HIS A 1 191 ? -5.691 -5.455 -1.734 1.00 75.62 191 HIS A CA 1
ATOM 1447 C C . HIS A 1 191 ? -6.966 -5.236 -0.910 1.00 75.62 191 HIS A C 1
ATOM 1449 O O . HIS A 1 191 ? -6.933 -4.475 0.055 1.00 75.62 191 HIS A O 1
ATOM 1455 N N . VAL A 1 192 ? -8.067 -5.929 -1.235 1.00 79.81 192 VAL A N 1
ATOM 1456 C CA . VAL A 1 192 ? -9.303 -5.831 -0.437 1.00 79.81 192 VAL A CA 1
ATOM 1457 C C . VAL A 1 192 ? -9.130 -6.436 0.952 1.00 79.81 192 VAL A C 1
ATOM 1459 O O . VAL A 1 192 ? -9.608 -5.845 1.912 1.00 79.81 192 VAL A O 1
ATOM 1462 N N . ALA A 1 193 ? -8.382 -7.537 1.093 1.00 78.62 193 ALA A N 1
ATOM 1463 C CA . ALA A 1 193 ? -8.050 -8.089 2.407 1.00 78.62 193 ALA A CA 1
ATOM 1464 C C . ALA A 1 193 ? -7.295 -7.061 3.265 1.00 78.62 193 ALA A C 1
ATOM 1466 O O . ALA A 1 193 ? -7.671 -6.806 4.402 1.00 78.62 193 ALA A O 1
ATOM 1467 N N . LYS A 1 194 ? -6.306 -6.372 2.681 1.00 80.88 194 LYS A N 1
ATOM 1468 C CA . LYS A 1 194 ? -5.579 -5.302 3.373 1.00 80.88 194 LYS A CA 1
ATOM 1469 C C . LYS A 1 194 ? -6.483 -4.129 3.773 1.00 80.88 194 LYS A C 1
ATOM 1471 O O . LYS A 1 194 ? -6.295 -3.562 4.844 1.00 80.88 194 LYS A O 1
ATOM 1476 N N . TRP A 1 195 ? -7.431 -3.734 2.923 1.00 82.94 195 TRP A N 1
ATOM 1477 C CA . TRP A 1 195 ? -8.410 -2.694 3.263 1.00 82.94 195 TRP A CA 1
ATOM 1478 C C . TRP A 1 195 ? -9.350 -3.127 4.382 1.00 82.94 195 TRP A C 1
ATOM 1480 O O . TRP A 1 195 ? -9.634 -2.322 5.261 1.00 82.94 195 TRP A O 1
ATOM 1490 N N . MET A 1 196 ? -9.783 -4.386 4.379 1.00 84.44 196 MET A N 1
ATOM 1491 C CA . MET A 1 196 ? -10.586 -4.962 5.454 1.00 84.44 196 MET A CA 1
ATOM 1492 C C . MET A 1 196 ? -9.832 -4.957 6.786 1.00 84.44 196 MET A C 1
ATOM 1494 O O . MET A 1 196 ? -10.352 -4.426 7.763 1.00 84.44 196 MET A O 1
ATOM 1498 N N . ASP A 1 197 ? -8.585 -5.438 6.799 1.00 85.69 197 ASP A N 1
ATOM 1499 C CA . ASP A 1 197 ? -7.730 -5.437 7.993 1.00 85.69 197 ASP A CA 1
ATOM 1500 C C . ASP A 1 197 ? -7.515 -4.013 8.535 1.00 85.69 197 ASP A C 1
ATOM 1502 O O . ASP A 1 197 ? -7.536 -3.767 9.743 1.00 85.69 197 ASP A O 1
ATOM 1506 N N . GLU A 1 198 ? -7.316 -3.050 7.635 1.00 85.31 198 GLU A N 1
ATOM 1507 C CA . GLU A 1 198 ? -7.136 -1.647 7.995 1.00 85.31 198 GLU A CA 1
ATOM 1508 C C . GLU A 1 198 ? -8.432 -1.012 8.526 1.00 85.31 198 GLU A C 1
ATOM 1510 O O . GLU A 1 198 ? -8.388 -0.273 9.511 1.00 85.31 198 GLU A O 1
ATOM 1515 N N . ASN A 1 199 ? -9.586 -1.340 7.935 1.00 87.81 199 ASN A N 1
ATOM 1516 C CA . ASN A 1 199 ? -10.900 -0.899 8.404 1.00 87.81 199 ASN A CA 1
ATOM 1517 C C . ASN A 1 199 ? -11.218 -1.476 9.797 1.00 87.81 199 ASN A C 1
ATOM 1519 O O . ASN A 1 199 ? -11.688 -0.754 10.678 1.00 87.81 199 ASN A O 1
ATOM 1523 N N . ASP A 1 200 ? -10.883 -2.747 10.038 1.00 89.38 200 ASP A N 1
ATOM 1524 C CA . ASP A 1 200 ? -10.993 -3.396 11.349 1.00 89.38 200 ASP A CA 1
ATOM 1525 C C . ASP A 1 200 ? -10.091 -2.737 12.396 1.00 89.38 200 ASP A C 1
ATOM 1527 O O . ASP A 1 200 ? -10.508 -2.484 13.536 1.00 89.38 200 ASP A O 1
ATOM 1531 N N . ARG A 1 201 ? -8.850 -2.417 12.013 1.00 89.44 201 ARG A N 1
ATOM 1532 C CA . ARG A 1 201 ? -7.888 -1.724 12.876 1.00 89.44 201 ARG A CA 1
ATOM 1533 C C . ARG A 1 201 ? -8.377 -0.324 13.243 1.00 89.44 201 ARG A C 1
ATOM 1535 O O . ARG A 1 201 ? -8.357 0.031 14.424 1.00 89.44 201 ARG A O 1
ATOM 1542 N N . ALA A 1 202 ? -8.845 0.444 12.261 1.00 88.50 202 ALA A N 1
ATOM 1543 C CA . ALA A 1 202 ? -9.399 1.780 12.464 1.00 88.50 202 ALA A CA 1
ATOM 1544 C C . ALA A 1 202 ? -10.673 1.743 13.326 1.00 88.50 202 ALA A C 1
ATOM 1546 O O . ALA A 1 202 ? -10.790 2.511 14.283 1.00 88.50 202 ALA A O 1
ATOM 1547 N N . SER A 1 203 ? -11.582 0.800 13.055 1.00 92.06 203 SER A N 1
ATOM 1548 C CA . SER A 1 203 ? -12.817 0.618 13.828 1.00 92.06 203 SER A CA 1
ATOM 1549 C C . SER A 1 203 ? -12.508 0.238 15.274 1.00 92.06 203 SER A C 1
ATOM 1551 O O . SER A 1 203 ? -13.053 0.843 16.196 1.00 92.06 203 SER A O 1
ATOM 1553 N N . SER A 1 204 ? -11.562 -0.680 15.503 1.00 90.56 204 SER A N 1
ATOM 1554 C CA . SER A 1 204 ? -11.107 -1.033 16.854 1.00 90.56 204 SER A CA 1
ATOM 1555 C C . SER A 1 204 ? -10.539 0.170 17.603 1.00 90.56 204 SER A C 1
ATOM 1557 O O . SER A 1 204 ? -10.909 0.404 18.753 1.00 90.56 204 SER A O 1
ATOM 1559 N N . ALA A 1 205 ? -9.661 0.945 16.961 1.00 90.06 205 ALA A N 1
ATOM 1560 C CA . ALA A 1 205 ? -9.036 2.113 17.576 1.00 90.06 205 ALA A CA 1
ATOM 1561 C C . ALA A 1 205 ? -10.073 3.183 17.954 1.00 90.06 205 ALA A C 1
ATOM 1563 O O . ALA A 1 205 ? -10.055 3.682 19.082 1.00 90.06 205 ALA A O 1
ATOM 1564 N N . GLN A 1 206 ? -11.013 3.484 17.052 1.00 93.19 206 GLN A N 1
ATOM 1565 C CA . GLN A 1 206 ? -12.101 4.426 17.321 1.00 93.19 206 GLN A CA 1
ATOM 1566 C C . GLN A 1 206 ? -12.997 3.924 18.461 1.00 93.19 206 GLN A C 1
ATOM 1568 O O . GLN A 1 206 ? -13.253 4.660 19.412 1.00 93.19 206 GLN A O 1
ATOM 1573 N N . CYS A 1 207 ? -13.421 2.658 18.415 1.00 91.12 207 CYS A N 1
ATOM 1574 C CA . CYS A 1 207 ? -14.256 2.054 19.451 1.00 91.12 207 CYS A CA 1
ATOM 1575 C C . CYS A 1 207 ? -13.598 2.122 20.833 1.00 91.12 207 CYS A C 1
ATOM 1577 O O . CYS A 1 207 ? -14.250 2.498 21.806 1.00 91.12 207 CYS A O 1
ATOM 1579 N N . LEU A 1 208 ? -12.310 1.779 20.924 1.00 89.56 208 LEU A N 1
ATOM 1580 C CA . LEU A 1 208 ? -11.557 1.856 22.175 1.00 89.56 208 LEU A CA 1
ATOM 1581 C C . LEU A 1 208 ? -11.440 3.297 22.672 1.00 89.56 208 LEU A C 1
ATOM 1583 O O . LEU A 1 208 ? -11.607 3.526 23.866 1.00 89.56 208 LEU A O 1
ATOM 1587 N N . SER A 1 209 ? -11.213 4.261 21.778 1.00 92.12 209 SER A N 1
ATOM 1588 C CA . SER A 1 209 ? -11.154 5.681 22.137 1.00 92.12 209 SER A CA 1
ATOM 1589 C C . SER A 1 209 ? -12.481 6.186 22.716 1.00 92.12 209 SER A C 1
ATOM 1591 O O . SER A 1 209 ? -12.483 6.804 23.782 1.00 92.12 209 SER A O 1
ATOM 1593 N N . VAL A 1 210 ? -13.613 5.856 22.080 1.00 92.50 210 VAL A N 1
ATOM 1594 C CA . VAL A 1 210 ? -14.954 6.204 22.585 1.00 92.50 210 VAL A CA 1
ATOM 1595 C C . VAL A 1 210 ? -15.198 5.556 23.949 1.00 92.50 210 VAL A C 1
ATOM 1597 O O . VAL A 1 210 ? -15.579 6.239 24.896 1.00 92.50 210 VAL A O 1
ATOM 1600 N N . LEU A 1 211 ? -14.919 4.255 24.090 1.00 89.69 211 LEU A N 1
ATOM 1601 C CA . LEU A 1 211 ? -15.102 3.535 25.357 1.00 89.69 211 LEU A CA 1
ATOM 1602 C C . LEU A 1 211 ? -14.232 4.104 26.481 1.00 89.69 211 LEU A C 1
ATOM 1604 O O . LEU A 1 211 ? -14.710 4.253 27.602 1.00 89.69 211 LEU A O 1
ATOM 1608 N N . GLN A 1 212 ? -12.973 4.437 26.193 1.00 89.31 212 GLN A N 1
ATOM 1609 C CA . GLN A 1 212 ? -12.066 5.049 27.163 1.00 89.31 212 GLN A CA 1
ATOM 1610 C C . GLN A 1 212 ? -12.578 6.409 27.627 1.00 89.31 212 GLN A C 1
ATOM 1612 O O . GLN A 1 212 ? -12.580 6.668 28.831 1.00 89.31 212 GLN A O 1
ATOM 1617 N N . ARG A 1 213 ? -13.048 7.252 26.700 1.00 94.56 213 ARG A N 1
ATOM 1618 C CA . ARG A 1 213 ? -13.622 8.560 27.031 1.00 94.56 213 ARG A CA 1
ATOM 1619 C C . ARG A 1 213 ? -14.850 8.403 27.926 1.00 94.56 213 ARG A C 1
ATOM 1621 O O . ARG A 1 213 ? -14.848 8.919 29.037 1.00 94.56 213 ARG A O 1
ATOM 1628 N N . LEU A 1 214 ? -15.829 7.602 27.502 1.00 91.38 214 LEU A N 1
ATOM 1629 C CA . LEU A 1 214 ? -17.059 7.389 28.270 1.00 91.38 214 LEU A CA 1
ATOM 1630 C C . LEU A 1 214 ? -16.781 6.787 29.656 1.00 91.38 214 LEU A C 1
ATOM 1632 O O . LEU A 1 214 ? -17.369 7.203 30.651 1.00 91.38 214 LEU A O 1
ATOM 1636 N N . HIS A 1 215 ? -15.854 5.831 29.754 1.00 89.00 215 HIS A N 1
ATOM 1637 C CA . HIS A 1 215 ? -15.453 5.269 31.044 1.00 89.00 215 HIS A CA 1
ATOM 1638 C C . HIS A 1 215 ? -14.790 6.318 31.945 1.00 89.00 215 HIS A C 1
ATOM 1640 O O . HIS A 1 215 ? -15.075 6.374 33.141 1.00 89.00 215 HIS A O 1
ATOM 1646 N N . THR A 1 216 ? -13.932 7.166 31.375 1.00 90.12 216 THR A N 1
ATOM 1647 C CA . THR A 1 216 ? -13.278 8.270 32.091 1.00 90.12 216 THR A CA 1
ATOM 1648 C C . THR A 1 216 ? -14.310 9.262 32.632 1.00 90.12 216 THR A C 1
ATOM 1650 O O . THR A 1 216 ? -14.218 9.664 33.793 1.00 90.12 216 THR A O 1
ATOM 1653 N N . ASP A 1 217 ? -15.349 9.575 31.857 1.00 91.75 217 ASP A N 1
ATOM 1654 C CA . ASP A 1 217 ? -16.451 10.445 32.286 1.00 91.75 217 ASP A CA 1
ATOM 1655 C C . ASP A 1 217 ? -17.224 9.839 33.476 1.00 91.75 217 ASP A C 1
ATOM 1657 O O . ASP A 1 217 ? -17.509 10.528 34.463 1.00 91.75 217 ASP A O 1
ATOM 1661 N N . ILE A 1 218 ? -17.491 8.525 33.446 1.00 89.62 218 ILE A N 1
ATOM 1662 C CA . ILE A 1 218 ? -18.091 7.803 34.582 1.00 89.62 218 ILE A CA 1
ATOM 1663 C C . ILE A 1 218 ? -17.168 7.850 35.804 1.00 89.62 218 ILE A C 1
ATOM 1665 O O . ILE A 1 218 ? -17.633 8.123 36.912 1.00 89.62 218 ILE A O 1
ATOM 1669 N N . GLU A 1 219 ? -15.869 7.597 35.637 1.00 88.31 219 GLU A N 1
ATOM 1670 C CA . GLU A 1 219 ? -14.912 7.662 36.743 1.00 88.31 219 GLU A CA 1
ATOM 1671 C C . GLU A 1 219 ? -14.879 9.044 37.394 1.00 88.31 219 GLU A C 1
ATOM 1673 O O . GLU A 1 219 ? -14.878 9.133 38.624 1.00 88.31 219 GLU A O 1
ATOM 1678 N N . HIS A 1 220 ? -14.874 10.114 36.598 1.00 91.50 220 HIS A N 1
ATOM 1679 C CA . HIS A 1 220 ? -14.918 11.480 37.110 1.00 91.50 220 HIS A CA 1
ATOM 1680 C C . HIS A 1 220 ? -16.209 11.756 37.881 1.00 91.50 220 HIS A C 1
ATOM 1682 O O . HIS A 1 220 ? -16.146 12.291 38.990 1.00 91.50 220 HIS A O 1
ATOM 1688 N N . LEU A 1 221 ? -17.361 11.323 37.360 1.00 89.94 221 LEU A N 1
ATOM 1689 C CA . LEU A 1 221 ? -18.647 11.451 38.048 1.00 89.94 221 LEU A CA 1
ATOM 1690 C C . LEU A 1 221 ? -18.648 10.728 39.402 1.00 89.94 221 LEU A C 1
ATOM 1692 O O . LEU A 1 221 ? -19.109 11.277 40.406 1.00 89.94 221 LEU A O 1
ATOM 1696 N N . ILE A 1 222 ? -18.139 9.495 39.444 1.00 87.44 222 ILE A N 1
ATOM 1697 C CA . ILE A 1 222 ? -18.099 8.700 40.675 1.00 87.44 222 ILE A CA 1
ATOM 1698 C C . ILE A 1 222 ? -17.090 9.277 41.667 1.00 87.44 222 ILE A C 1
ATOM 1700 O O . ILE A 1 222 ? -17.428 9.408 42.841 1.00 87.44 222 ILE A O 1
ATOM 1704 N N . LYS A 1 223 ? -15.901 9.698 41.216 1.00 87.19 223 LYS A N 1
ATOM 1705 C CA . LYS A 1 223 ? -14.916 10.389 42.064 1.00 87.19 223 LYS A CA 1
ATOM 1706 C C . LYS A 1 223 ? -15.507 11.655 42.680 1.00 87.19 223 LYS A C 1
ATOM 1708 O O . LYS A 1 223 ? -15.387 11.832 43.885 1.00 87.19 223 LYS A O 1
ATOM 1713 N N . ALA A 1 224 ? -16.202 12.477 41.895 1.00 87.62 224 ALA A N 1
ATOM 1714 C CA . ALA A 1 224 ? -16.854 13.687 42.395 1.00 87.62 224 ALA A CA 1
ATOM 1715 C C . ALA A 1 224 ? -17.924 13.378 43.456 1.00 87.62 224 ALA A C 1
ATOM 1717 O O . ALA A 1 224 ? -18.029 14.083 44.452 1.00 87.62 224 ALA A O 1
ATOM 1718 N N . LYS A 1 225 ? -18.695 12.296 43.285 1.00 84.38 225 LYS A N 1
ATOM 1719 C CA . LYS A 1 225 ? -19.695 11.868 44.279 1.00 84.38 225 LYS A CA 1
ATOM 1720 C C . LYS A 1 225 ? -19.100 11.187 45.515 1.00 84.38 225 LYS A C 1
ATOM 1722 O O . LYS A 1 225 ? -19.780 11.104 46.532 1.00 84.38 225 LYS A O 1
ATOM 1727 N N . LEU A 1 226 ? -17.878 10.667 45.414 1.00 83.50 226 LEU A N 1
ATOM 1728 C CA . LEU A 1 226 ? -17.132 10.075 46.525 1.00 83.50 226 LEU A CA 1
ATOM 1729 C C . LEU A 1 226 ? -16.314 11.110 47.311 1.00 83.50 226 LEU A C 1
ATOM 1731 O O . LEU A 1 226 ? -15.775 10.773 48.363 1.00 83.50 226 LEU A O 1
ATOM 1735 N N . GLN A 1 227 ? -16.192 12.344 46.821 1.00 81.56 227 GLN A N 1
ATOM 1736 C CA . GLN A 1 227 ? -15.552 13.406 47.586 1.00 81.56 227 GLN A CA 1
ATOM 1737 C C . GLN A 1 227 ? -16.485 13.882 48.711 1.00 81.56 227 GLN A C 1
ATOM 1739 O O . GLN A 1 227 ? -17.678 14.084 48.464 1.00 81.56 227 GLN A O 1
ATOM 1744 N N . PRO A 1 228 ? -15.973 14.059 49.943 1.00 67.94 228 PRO A N 1
ATOM 1745 C CA . PRO A 1 228 ? -16.732 14.699 51.011 1.00 67.94 228 PRO A CA 1
ATOM 1746 C C . PRO A 1 228 ? -17.131 16.109 50.565 1.00 67.94 228 PRO A C 1
ATOM 1748 O O . PRO A 1 228 ? -16.286 16.862 50.087 1.00 67.94 228 PRO A O 1
ATOM 1751 N N . GLN A 1 229 ? -18.411 16.467 50.693 1.00 66.81 229 GLN A N 1
ATOM 1752 C CA . GLN A 1 229 ? -18.868 17.827 50.375 1.00 66.81 229 GLN A CA 1
ATOM 1753 C C . GLN A 1 229 ? -18.420 18.854 51.426 1.00 66.81 229 GLN A C 1
ATOM 1755 O O . GLN A 1 229 ? -18.375 20.042 51.124 1.00 66.81 229 GLN A O 1
ATOM 1760 N N . ASP A 1 230 ? -18.099 18.394 52.638 1.00 69.00 230 ASP A N 1
ATOM 1761 C CA . ASP A 1 230 ? -17.595 19.190 53.755 1.00 69.00 230 ASP A CA 1
ATOM 1762 C C . ASP A 1 230 ? -16.856 18.257 54.739 1.00 69.00 230 ASP A C 1
ATOM 1764 O O . ASP A 1 230 ? -17.273 17.104 54.913 1.00 69.00 230 ASP A O 1
ATOM 1768 N N . ASP A 1 231 ? -15.804 18.737 55.410 1.00 65.12 231 ASP A N 1
ATOM 1769 C CA . ASP A 1 231 ? -15.020 17.955 56.390 1.00 65.12 231 ASP A CA 1
ATOM 1770 C C . ASP A 1 231 ? -15.886 17.484 57.575 1.00 65.12 231 ASP A C 1
ATOM 1772 O O . ASP A 1 231 ? -15.587 16.488 58.236 1.00 65.12 231 ASP A O 1
ATOM 1776 N N . ASN A 1 232 ? -17.014 18.163 57.807 1.00 66.62 232 ASN A N 1
ATOM 1777 C CA . ASN A 1 232 ? -17.967 17.864 58.873 1.00 66.62 232 ASN A CA 1
ATOM 1778 C C . ASN A 1 232 ? -19.090 16.883 58.484 1.00 66.62 232 ASN A C 1
ATOM 1780 O O . ASN A 1 232 ? -19.910 16.543 59.341 1.00 66.62 232 ASN A O 1
ATOM 1784 N N . ASN A 1 233 ? -19.172 16.419 57.230 1.00 67.56 233 ASN A N 1
ATOM 1785 C CA . ASN A 1 233 ? -20.254 15.527 56.795 1.00 67.56 233 ASN A CA 1
ATOM 1786 C C . ASN A 1 233 ? -19.722 14.335 55.974 1.00 67.56 233 ASN A C 1
ATOM 1788 O O . ASN A 1 233 ? -19.740 14.359 54.740 1.00 67.56 233 ASN A O 1
ATOM 1792 N N . PRO A 1 234 ? -19.236 13.276 56.648 1.00 73.19 234 PRO A N 1
ATOM 1793 C CA . PRO A 1 234 ? -18.712 12.095 55.974 1.00 73.19 234 PRO A CA 1
ATOM 1794 C C . PRO A 1 234 ? -19.810 11.339 55.212 1.00 73.19 234 PRO A C 1
ATOM 1796 O O . PRO A 1 234 ? -20.976 11.325 55.615 1.00 73.19 234 PRO A O 1
ATOM 1799 N N . LEU A 1 235 ? -19.412 10.654 54.134 1.00 79.62 235 LEU A N 1
ATOM 1800 C CA . LEU A 1 235 ? -20.282 9.784 53.333 1.00 79.62 235 LEU A CA 1
ATOM 1801 C C . LEU A 1 235 ? -20.991 8.740 54.203 1.00 79.62 235 LEU A C 1
ATOM 1803 O O . LEU A 1 235 ? -20.351 7.924 54.872 1.00 79.62 235 LEU A O 1
ATOM 1807 N N . ARG A 1 236 ? -22.325 8.719 54.153 1.00 79.31 236 ARG A N 1
ATOM 1808 C CA . ARG A 1 236 ? -23.163 7.767 54.891 1.00 79.31 236 ARG A CA 1
ATOM 1809 C C . ARG A 1 236 ? -23.529 6.578 54.007 1.00 79.31 236 ARG A C 1
ATOM 1811 O O . ARG A 1 236 ? -23.559 6.663 52.782 1.00 79.31 236 ARG A O 1
ATOM 1818 N N . LEU A 1 237 ? -23.913 5.457 54.625 1.00 75.38 237 LEU A N 1
ATOM 1819 C CA . LEU A 1 237 ? -24.340 4.240 53.911 1.00 75.38 237 LEU A CA 1
ATOM 1820 C C . LEU A 1 237 ? -25.495 4.495 52.913 1.00 75.38 237 LEU A C 1
ATOM 1822 O O . LEU A 1 237 ? -25.585 3.853 51.867 1.00 75.38 237 LEU A O 1
ATOM 1826 N N . VAL A 1 238 ? -26.377 5.450 53.221 1.00 77.38 238 VAL A N 1
ATOM 1827 C CA . VAL A 1 238 ? -27.480 5.868 52.339 1.00 77.38 238 VAL A CA 1
ATOM 1828 C C . VAL A 1 238 ? -26.990 6.546 51.055 1.00 77.38 238 VAL A C 1
ATOM 1830 O O . VAL A 1 238 ? -27.596 6.342 49.999 1.00 77.38 238 VAL A O 1
ATOM 1833 N N . ASP A 1 239 ? -25.858 7.250 51.110 1.00 81.00 239 ASP A N 1
ATOM 1834 C CA . ASP A 1 239 ? -25.248 7.923 49.959 1.00 81.00 239 ASP A CA 1
ATOM 1835 C C . ASP A 1 239 ? -24.656 6.901 48.986 1.00 81.00 239 ASP A C 1
ATOM 1837 O O . ASP A 1 239 ? -24.793 7.045 47.771 1.00 81.00 239 ASP A O 1
ATOM 1841 N N . PHE A 1 240 ? -24.127 5.778 49.491 1.00 82.62 240 PHE A N 1
ATOM 1842 C CA . PHE A 1 240 ? -23.661 4.671 48.645 1.00 82.62 240 PHE A CA 1
ATOM 1843 C C . PHE A 1 240 ? -24.770 4.104 47.755 1.00 82.62 240 PHE A C 1
ATOM 1845 O O . PHE A 1 240 ? -24.515 3.757 46.601 1.00 82.62 240 PHE A O 1
ATOM 1852 N N . LYS A 1 241 ? -26.018 4.044 48.238 1.00 84.81 241 LYS A N 1
ATOM 1853 C CA . LYS A 1 241 ? -27.153 3.591 47.417 1.00 84.81 241 LYS A CA 1
ATOM 1854 C C . LYS A 1 241 ? -27.434 4.567 46.271 1.00 84.81 241 LYS A C 1
ATOM 1856 O O . LYS A 1 241 ? -27.743 4.130 45.163 1.00 84.81 241 LYS A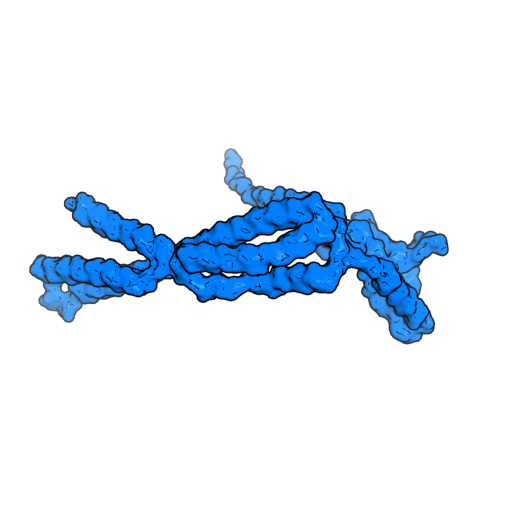 O 1
ATOM 1861 N N . ALA A 1 242 ? -27.317 5.870 46.521 1.00 84.88 242 ALA A N 1
ATOM 1862 C CA . ALA A 1 242 ? -27.467 6.897 45.492 1.00 84.88 242 ALA A CA 1
ATOM 1863 C C . ALA A 1 242 ? -26.307 6.867 44.480 1.00 84.88 242 ALA A C 1
ATOM 1865 O O . ALA A 1 242 ? -26.551 6.927 43.276 1.00 84.88 242 ALA A O 1
ATOM 1866 N N . ILE A 1 243 ? -25.069 6.684 44.949 1.00 86.88 243 ILE A N 1
ATOM 1867 C CA . ILE A 1 243 ? -23.867 6.554 44.108 1.00 86.88 243 ILE A CA 1
ATOM 1868 C C . ILE A 1 243 ? -23.958 5.315 43.211 1.00 86.88 243 ILE A C 1
ATOM 1870 O O . ILE A 1 243 ? -23.716 5.408 42.010 1.00 86.88 243 ILE A O 1
ATOM 1874 N N . LEU A 1 244 ? -24.379 4.169 43.756 1.00 85.62 244 LEU A N 1
ATOM 1875 C CA . LEU A 1 244 ? -24.571 2.939 42.984 1.00 85.62 244 LEU A CA 1
ATOM 1876 C C . LEU A 1 244 ? -25.647 3.087 41.902 1.00 85.62 244 LEU A C 1
ATOM 1878 O O . LEU A 1 244 ? -25.456 2.604 40.787 1.00 85.62 244 LEU A O 1
ATOM 1882 N N . ARG A 1 245 ? -26.762 3.766 42.201 1.00 86.88 245 ARG A N 1
ATOM 1883 C CA . ARG A 1 245 ? -27.795 4.060 41.192 1.00 86.88 245 ARG A CA 1
ATOM 1884 C C . ARG A 1 245 ? -27.271 4.991 40.102 1.00 86.88 245 ARG A C 1
ATOM 1886 O O . ARG A 1 245 ? -27.525 4.734 38.931 1.00 86.88 245 ARG A O 1
ATOM 1893 N N . ALA A 1 246 ? -26.523 6.031 40.478 1.00 86.12 246 ALA A N 1
ATOM 1894 C CA . ALA A 1 246 ? -25.901 6.941 39.520 1.00 86.12 246 ALA A CA 1
ATOM 1895 C C . ALA A 1 246 ? -24.932 6.190 38.596 1.00 86.12 246 ALA A C 1
ATOM 1897 O O . ALA A 1 246 ? -25.035 6.322 37.384 1.00 86.12 246 ALA A O 1
ATOM 1898 N N . TYR A 1 247 ? -24.077 5.322 39.150 1.00 87.31 247 TYR A N 1
ATOM 1899 C CA . TYR A 1 247 ? -23.194 4.459 38.365 1.00 87.31 247 TYR A CA 1
ATOM 1900 C C . TYR A 1 247 ? -23.968 3.572 37.381 1.00 87.31 247 TYR A C 1
ATOM 1902 O O . TYR A 1 247 ? -23.637 3.525 36.200 1.00 87.31 247 TYR A O 1
ATOM 1910 N N . GLN A 1 248 ? -25.019 2.886 37.846 1.00 86.50 248 GLN A N 1
ATOM 1911 C CA . GLN A 1 248 ? -25.836 2.015 36.994 1.00 86.50 248 GLN A CA 1
ATOM 1912 C C . GLN A 1 248 ? -26.477 2.778 35.832 1.00 86.50 248 GLN A C 1
ATOM 1914 O O . GLN A 1 248 ? -26.440 2.298 34.701 1.00 86.50 248 GLN A O 1
ATOM 1919 N N . HIS A 1 249 ? -27.017 3.966 36.106 1.00 89.75 249 HIS A N 1
ATOM 1920 C CA . HIS A 1 249 ? -27.595 4.832 35.084 1.00 89.75 249 HIS A CA 1
ATOM 1921 C C . HIS A 1 249 ? -26.532 5.313 34.085 1.00 89.75 249 HIS A C 1
ATOM 1923 O O . HIS A 1 249 ? -26.741 5.251 32.878 1.00 89.75 249 HIS A O 1
ATOM 1929 N N . SER A 1 250 ? -25.356 5.728 34.559 1.00 89.12 250 SER A N 1
ATOM 1930 C CA . SER A 1 250 ? -24.268 6.166 33.680 1.00 89.12 250 SER A CA 1
ATOM 1931 C C . SER A 1 250 ? -23.717 5.039 32.804 1.00 89.12 250 SER A C 1
ATOM 1933 O O . SER A 1 250 ? -23.407 5.276 31.643 1.00 89.12 250 SER A O 1
ATOM 1935 N N . VAL A 1 251 ? -23.655 3.799 33.303 1.00 86.88 251 VAL A N 1
ATOM 1936 C CA . VAL A 1 251 ? -23.278 2.633 32.483 1.00 86.88 251 VAL A CA 1
ATOM 1937 C C . VAL A 1 251 ? -24.325 2.347 31.401 1.00 86.88 251 VAL A C 1
ATOM 1939 O O . VAL A 1 251 ? -23.955 1.989 30.286 1.00 86.88 251 VAL A O 1
ATOM 1942 N N . GLN A 1 252 ? -25.619 2.514 31.693 1.00 87.00 252 GLN A N 1
ATOM 1943 C CA . GLN A 1 252 ? -26.673 2.388 30.677 1.00 87.00 252 GLN A CA 1
ATOM 1944 C C . GLN A 1 252 ? -26.541 3.470 29.600 1.00 87.00 252 GLN A C 1
ATOM 1946 O O . GLN A 1 252 ? -26.563 3.146 28.414 1.00 87.00 252 GLN A O 1
ATOM 1951 N N . ASN A 1 253 ? -26.316 4.723 30.003 1.00 90.38 253 ASN A N 1
ATOM 1952 C CA . ASN A 1 253 ? -26.096 5.830 29.072 1.00 90.38 253 ASN A CA 1
ATOM 1953 C C . ASN A 1 253 ? -24.842 5.629 28.218 1.00 90.38 253 ASN A C 1
ATOM 1955 O O . ASN A 1 253 ? -24.901 5.834 27.013 1.00 90.38 253 ASN A O 1
ATOM 1959 N N . MET A 1 254 ? -23.749 5.126 28.798 1.00 89.44 254 MET A N 1
ATOM 1960 C CA . MET A 1 254 ? -22.535 4.785 28.051 1.00 89.44 254 MET A CA 1
ATOM 1961 C C . MET A 1 254 ? -22.818 3.805 26.9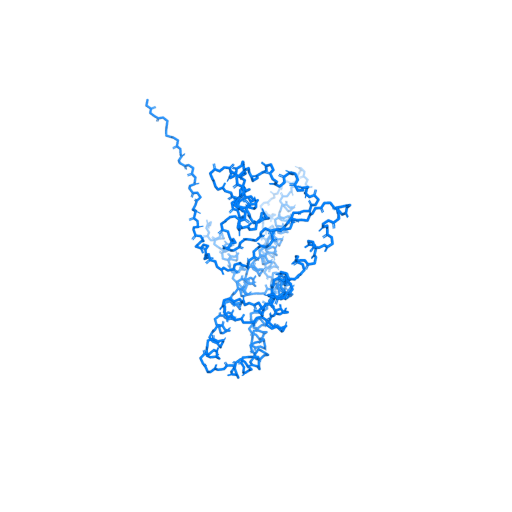09 1.00 89.44 254 MET A C 1
ATOM 1963 O O . MET A 1 254 ? -22.262 3.961 25.828 1.00 89.44 254 MET A O 1
ATOM 1967 N N . VAL A 1 255 ? -23.673 2.795 27.116 1.00 88.19 255 VAL A N 1
ATOM 1968 C CA . VAL A 1 255 ? -24.031 1.850 26.043 1.00 88.19 255 VAL A CA 1
ATOM 1969 C C . VAL A 1 255 ? -24.782 2.561 24.914 1.00 88.19 255 VAL A C 1
ATOM 1971 O O . VAL A 1 255 ? -24.534 2.271 23.745 1.00 88.19 255 VAL A O 1
ATOM 1974 N N . VAL A 1 256 ? -25.670 3.499 25.252 1.00 90.50 256 VAL A N 1
ATOM 1975 C CA . VAL A 1 256 ? -26.431 4.290 24.273 1.00 90.50 256 VAL A CA 1
ATOM 1976 C C . VAL A 1 256 ? -25.513 5.241 23.502 1.00 90.50 256 VAL A C 1
ATOM 1978 O O . VAL A 1 256 ? -25.530 5.230 22.274 1.00 90.50 256 VAL A O 1
ATOM 1981 N N . GLU A 1 257 ? -24.669 6.002 24.198 1.00 91.62 257 GLU A N 1
ATOM 1982 C CA . GLU A 1 257 ? -23.723 6.952 23.596 1.00 91.62 257 GLU A CA 1
ATOM 1983 C C . GLU A 1 257 ? -22.694 6.236 22.712 1.00 91.62 257 GLU A C 1
ATOM 1985 O O . GLU A 1 257 ? -22.445 6.631 21.571 1.00 91.62 257 GLU A O 1
ATOM 1990 N N . TYR A 1 258 ? -22.176 5.096 23.175 1.00 91.50 258 TYR A N 1
ATOM 1991 C CA . TYR A 1 258 ? -21.323 4.243 22.358 1.00 91.50 258 TYR A CA 1
ATOM 1992 C C . TYR A 1 258 ? -22.042 3.766 21.088 1.00 91.50 258 TYR A C 1
ATOM 1994 O O . TYR A 1 258 ? -21.466 3.779 20.000 1.00 91.50 258 TYR A O 1
ATOM 2002 N N . ALA A 1 259 ? -23.309 3.355 21.201 1.00 89.44 259 ALA A N 1
ATOM 2003 C CA . ALA A 1 259 ? -24.086 2.910 20.052 1.00 89.44 259 ALA A CA 1
ATOM 2004 C C . ALA A 1 259 ? -24.345 4.038 19.039 1.00 89.44 259 ALA A C 1
ATOM 2006 O O . ALA A 1 259 ? -24.462 3.738 17.851 1.00 89.44 259 ALA A O 1
ATOM 2007 N N . SER A 1 260 ? -24.402 5.304 19.459 1.00 90.25 260 SER A N 1
ATOM 2008 C CA . SER A 1 260 ? -24.515 6.440 18.536 1.00 90.25 260 SER A CA 1
ATOM 2009 C C . SER A 1 260 ? -23.191 6.849 17.893 1.00 90.25 260 SER A C 1
ATOM 2011 O O . SER A 1 260 ? -23.187 7.238 16.730 1.00 90.25 260 SER A O 1
ATOM 2013 N N . GLU A 1 261 ? -22.076 6.759 18.618 1.00 90.69 261 GLU A N 1
ATOM 2014 C CA . GLU A 1 261 ? -20.797 7.328 18.171 1.00 90.69 261 GLU A CA 1
ATOM 2015 C C . GLU A 1 261 ? -19.864 6.331 17.480 1.00 90.69 261 GLU A C 1
ATOM 2017 O O . GLU A 1 261 ? -19.102 6.711 16.592 1.00 90.69 261 GLU A O 1
ATOM 2022 N N . ALA A 1 262 ? -19.878 5.061 17.887 1.00 89.50 262 ALA A N 1
ATOM 2023 C CA . ALA A 1 262 ? -18.970 4.067 17.333 1.00 89.50 262 ALA A CA 1
ATOM 2024 C C . ALA A 1 262 ? -19.417 3.610 15.935 1.00 89.50 262 ALA A C 1
ATOM 2026 O O . ALA A 1 262 ? -20.600 3.313 15.707 1.00 89.50 262 ALA A O 1
ATOM 2027 N N . VAL A 1 263 ? -18.449 3.494 15.021 1.00 87.44 263 VAL A N 1
ATOM 2028 C CA . VAL A 1 263 ? -18.657 3.117 13.618 1.00 87.44 263 VAL A CA 1
ATOM 2029 C C . VAL A 1 263 ? -17.749 1.944 13.226 1.00 87.44 263 VAL A C 1
ATOM 2031 O O . VAL A 1 263 ? -16.676 1.711 13.793 1.00 87.44 263 VAL A O 1
ATOM 2034 N N . GLY A 1 264 ? -18.201 1.183 12.231 1.00 87.38 264 GLY A N 1
ATOM 2035 C CA . GLY A 1 264 ? -17.427 0.127 11.594 1.00 87.38 264 GLY A CA 1
ATOM 2036 C C . GLY A 1 264 ? -17.606 -1.267 12.210 1.00 87.38 264 GLY A C 1
ATOM 2037 O O . GLY A 1 264 ? -18.355 -1.450 13.179 1.00 87.38 264 GLY A O 1
ATOM 2038 N N . PRO A 1 265 ? -16.917 -2.268 11.637 1.00 89.00 265 PRO A N 1
ATOM 2039 C CA . PRO A 1 265 ? -17.158 -3.692 11.893 1.00 89.00 265 PRO A CA 1
ATOM 2040 C C . PRO A 1 265 ? -16.920 -4.125 13.347 1.00 89.00 265 PRO A C 1
ATOM 2042 O O . PRO A 1 265 ? -17.543 -5.070 13.832 1.00 89.00 265 PRO A O 1
ATOM 2045 N N . GLN A 1 266 ? -16.066 -3.416 14.090 1.00 91.38 266 GLN A N 1
ATOM 2046 C CA . GLN A 1 266 ? -15.666 -3.813 15.444 1.00 91.38 266 GLN A CA 1
ATOM 2047 C C . GLN A 1 266 ? -16.588 -3.263 16.540 1.00 91.38 266 GLN A C 1
ATOM 2049 O O . GLN A 1 266 ? -16.438 -3.623 17.710 1.00 91.38 266 GLN A O 1
ATOM 2054 N N . LYS A 1 267 ? -17.596 -2.459 16.178 1.00 90.00 267 LYS A N 1
ATOM 2055 C CA . LYS A 1 267 ? -18.543 -1.827 17.109 1.00 90.00 267 LYS A CA 1
ATOM 2056 C C . LYS A 1 267 ? -19.176 -2.811 18.099 1.00 90.00 267 LYS A C 1
ATOM 2058 O O . LYS A 1 267 ? -19.129 -2.626 19.312 1.00 90.00 267 LYS A O 1
ATOM 2063 N N . VAL A 1 268 ? -19.777 -3.887 17.597 1.00 88.44 268 VAL A N 1
ATOM 2064 C CA . VAL A 1 268 ? -20.507 -4.845 18.450 1.00 88.44 268 VAL A CA 1
ATOM 2065 C C . VAL A 1 268 ? -19.545 -5.687 19.292 1.00 88.44 268 VAL A C 1
ATOM 2067 O O . VAL A 1 268 ? -19.821 -5.982 20.456 1.00 88.44 268 VAL A O 1
ATOM 2070 N N . VAL A 1 269 ? -18.390 -6.042 18.727 1.00 88.56 269 VAL A N 1
ATOM 2071 C CA . VAL A 1 269 ? -17.373 -6.859 19.400 1.00 88.56 269 VAL A CA 1
ATOM 2072 C C . VAL A 1 269 ? -16.813 -6.121 20.617 1.00 88.56 269 VAL A C 1
ATOM 2074 O O . VAL A 1 269 ? -16.756 -6.684 21.714 1.00 88.56 269 VAL A O 1
ATOM 2077 N N . GLN A 1 270 ? -16.455 -4.847 20.447 1.00 86.62 270 GLN A N 1
ATOM 2078 C CA . GLN A 1 270 ? -15.803 -4.055 21.488 1.00 86.62 270 GLN A CA 1
ATOM 2079 C C . GLN A 1 270 ? -16.743 -3.759 22.666 1.00 86.62 270 GLN A C 1
ATOM 2081 O O . GLN A 1 270 ? -16.368 -3.987 23.821 1.00 86.62 270 GLN A O 1
ATOM 2086 N N . ILE A 1 271 ? -17.995 -3.352 22.413 1.00 82.50 271 ILE A N 1
ATOM 2087 C CA . ILE A 1 271 ? -18.960 -3.125 23.506 1.00 82.50 271 ILE A CA 1
ATOM 2088 C C . ILE A 1 271 ? -19.308 -4.416 24.247 1.00 82.50 271 ILE A C 1
ATOM 2090 O O . ILE A 1 271 ? -19.424 -4.411 25.474 1.00 82.50 271 ILE A O 1
ATOM 2094 N N . HIS A 1 272 ? -19.410 -5.545 23.541 1.00 84.75 272 HIS A N 1
ATOM 2095 C CA . HIS A 1 272 ? -19.691 -6.830 24.172 1.00 84.75 272 HIS A CA 1
ATOM 2096 C C . HIS A 1 272 ? -18.559 -7.256 25.120 1.00 84.75 272 HIS A C 1
ATOM 2098 O O . HIS A 1 272 ? -18.831 -7.741 26.222 1.00 84.75 272 HIS A O 1
ATOM 2104 N N . CYS A 1 273 ? -17.296 -7.018 24.751 1.00 83.88 273 CYS A N 1
ATOM 2105 C CA . CYS A 1 273 ? -16.147 -7.250 25.631 1.00 83.88 273 CYS A CA 1
ATOM 2106 C C . CYS A 1 273 ? -16.241 -6.437 26.932 1.00 83.88 273 CYS A C 1
ATOM 2108 O O . CYS A 1 273 ? -16.071 -6.998 28.020 1.00 83.88 273 CYS A O 1
ATOM 2110 N N . VAL A 1 274 ? -16.573 -5.145 26.838 1.00 79.00 274 VAL A N 1
ATOM 2111 C CA . VAL A 1 274 ? -16.699 -4.257 28.006 1.00 79.00 274 VAL A CA 1
ATOM 2112 C C . VAL A 1 274 ? -17.890 -4.640 28.882 1.00 79.00 274 VAL A C 1
ATOM 2114 O O . VAL A 1 274 ? -17.733 -4.824 30.090 1.00 79.00 274 VAL A O 1
ATOM 2117 N N . VAL A 1 275 ? -19.073 -4.841 28.297 1.00 78.06 275 VAL A N 1
ATOM 2118 C CA . VAL A 1 275 ? -20.279 -5.234 29.047 1.00 78.06 275 VAL A CA 1
ATOM 2119 C C . VAL A 1 275 ? -20.064 -6.573 29.751 1.00 78.06 275 VAL A C 1
ATOM 2121 O O . VAL A 1 275 ? -20.389 -6.712 30.933 1.00 78.06 275 VAL A O 1
ATOM 2124 N N . ARG A 1 276 ? -19.446 -7.551 29.078 1.00 75.81 276 ARG A N 1
ATOM 2125 C CA . ARG A 1 276 ? -19.126 -8.850 29.681 1.00 75.81 276 ARG A CA 1
ATOM 2126 C C . ARG A 1 276 ? -18.161 -8.709 30.857 1.00 75.81 276 ARG A C 1
ATOM 2128 O O . ARG A 1 276 ? -18.340 -9.402 31.858 1.00 75.81 276 ARG A O 1
ATOM 2135 N N . PHE A 1 277 ? -17.169 -7.825 30.763 1.00 74.69 277 PHE A N 1
ATOM 2136 C CA . PHE A 1 277 ? -16.257 -7.535 31.870 1.00 74.69 277 PHE A CA 1
ATOM 2137 C C . PHE A 1 277 ? -16.996 -6.916 33.066 1.00 74.69 277 PHE A C 1
ATOM 2139 O O . PHE A 1 277 ? -16.884 -7.429 34.181 1.00 74.69 277 PHE A O 1
ATOM 2146 N N . ILE A 1 278 ? -17.830 -5.897 32.831 1.00 70.00 278 ILE A N 1
ATOM 2147 C CA . ILE A 1 278 ? -18.630 -5.232 33.875 1.00 70.00 278 ILE A CA 1
ATOM 2148 C C . ILE A 1 278 ? -19.560 -6.232 34.576 1.00 70.00 278 ILE A C 1
ATOM 2150 O O . ILE A 1 278 ? -19.594 -6.299 35.807 1.00 70.00 278 ILE A O 1
ATOM 2154 N N . VAL A 1 279 ? -20.280 -7.059 33.809 1.00 61.78 279 VAL A N 1
ATOM 2155 C CA . VAL A 1 279 ? -21.164 -8.095 34.363 1.00 61.78 279 VAL A CA 1
ATOM 2156 C C . VAL A 1 279 ? -20.356 -9.105 35.179 1.00 61.78 279 VAL A C 1
ATOM 2158 O O . VAL A 1 279 ? -20.725 -9.410 36.309 1.00 61.78 279 VAL A O 1
ATOM 2161 N N . LYS A 1 280 ? -19.217 -9.589 34.677 1.00 57.88 280 LYS A N 1
ATOM 2162 C CA . LYS A 1 280 ? -18.400 -10.586 35.388 1.00 57.88 280 LYS A CA 1
ATOM 2163 C C . LYS A 1 280 ? -17.818 -10.051 36.703 1.00 57.88 280 LYS A C 1
ATOM 2165 O O . LYS A 1 280 ? -17.739 -10.801 37.674 1.00 57.88 280 LYS A O 1
ATOM 2170 N N . CYS A 1 281 ? -17.472 -8.767 36.761 1.00 55.44 281 CYS A N 1
ATOM 2171 C CA . CYS A 1 281 ? -17.056 -8.096 37.995 1.00 55.44 281 CYS A CA 1
ATOM 2172 C C . CYS A 1 281 ? -18.209 -7.942 39.004 1.00 55.44 281 CYS A C 1
ATOM 2174 O O . CYS A 1 281 ? -17.969 -7.975 40.209 1.00 55.44 281 CYS A O 1
ATOM 2176 N N . ARG A 1 282 ? -19.460 -7.839 38.533 1.00 52.22 282 ARG A N 1
ATOM 2177 C CA . ARG A 1 282 ? -20.664 -7.742 39.378 1.00 52.22 282 ARG A CA 1
ATOM 2178 C C . ARG A 1 282 ? -21.037 -9.059 40.077 1.00 52.22 282 ARG A C 1
ATOM 2180 O O . ARG A 1 282 ? -21.611 -9.001 41.155 1.00 52.22 282 ARG A O 1
ATOM 2187 N N . TRP A 1 283 ? -20.697 -10.214 39.496 1.00 35.19 283 TRP A N 1
ATOM 2188 C CA . TRP A 1 283 ? -21.027 -11.554 40.027 1.00 35.19 283 TRP A CA 1
ATOM 2189 C C . TRP A 1 283 ? -19.878 -12.245 40.787 1.00 35.19 283 TRP A C 1
ATOM 2191 O O . TRP A 1 283 ? -20.014 -13.395 41.191 1.00 35.19 283 TRP A O 1
ATOM 2201 N N . ARG A 1 284 ? -18.733 -11.574 40.970 1.00 38.00 284 ARG A N 1
ATOM 2202 C CA . ARG A 1 284 ? -17.591 -12.078 41.763 1.00 38.00 284 ARG A CA 1
ATOM 2203 C C . ARG A 1 284 ? -17.527 -11.516 43.192 1.00 38.00 284 ARG A C 1
ATOM 2205 O O . ARG A 1 284 ? -16.461 -11.553 43.800 1.00 38.00 284 ARG A O 1
ATOM 2212 N N . ARG A 1 285 ? -18.633 -10.993 43.720 1.00 35.31 285 ARG A N 1
ATOM 2213 C CA . ARG A 1 285 ? -18.766 -10.620 45.134 1.00 35.31 285 ARG A CA 1
ATOM 2214 C C . ARG A 1 285 ? -19.846 -11.455 45.787 1.00 35.31 285 ARG A C 1
ATOM 2216 O O . ARG A 1 285 ? -20.900 -11.610 45.133 1.00 35.31 285 ARG A O 1
#

Foldseek 3Di:
DDDDDDDDDDPPPPPPVLPQPQDEAAEDEAEADDPVNLCVLVVPDDPVDDSQQSSVCSCLPCVRHPCVPPPVSVCVNPRHPHYHGAYAHYPPDPCRVVSVVVVCCVVPVPPDQDDGVNHRDDPVNVVVVCCVVPDDPDPPLVPALAELVVLVVVLVVVVVVCVVVLVVLVVVDPVSSVVVVVVCVVVSVVVSVVVQVSNLVRLVVQLVVLLVVLVVVLVVVLVVLCDDPDPPDHDDPVSVVVSVVSSVVSVVVSLVSLVVRRHHDCSVVSVVVVVVVVVVVVPPD

Secondary structure (DSSP, 8-state):
----PPPP-----------TTSSPPEEEEE-S--HHHHHHH-TT--TTS-HHHHHHHHHT-TTT-TTTTSHHHHHHHHS-S-EEEEE---TTSTTHHHHHHHHHHHHHTT----EETTEE--HHHHHHHHHHHH--S-TTGGG-S--HHHHHHHHHHHHHHHHHHHHHHHTT-HHHHHHHHHHHHHHHHHHHHHHHHHHHHHHHHHHHHHHHHHHHHHHHHHHHHHS-SSTTSPPPHHHHHHHHHHHHHHHHHHHHHHHHH--STTHHHHHHHHHHHHHHHHT--

Solvent-accessible surface area (backbone atoms only — not comparable to full-atom values): 16696 Å² total; per-residue (Å²): 135,85,82,83,75,80,81,73,85,78,77,75,76,75,74,70,79,75,67,81,70,82,47,67,72,42,74,44,77,45,70,63,46,47,76,64,58,49,43,67,66,34,81,80,67,62,89,89,55,61,66,42,40,52,36,44,49,45,63,67,29,88,88,73,26,93,48,64,88,36,66,68,48,46,50,58,67,67,50,34,83,42,77,44,40,40,66,37,38,37,84,88,40,90,61,25,67,63,44,52,54,50,51,50,48,67,62,59,72,74,61,61,75,52,60,61,96,85,41,69,50,44,74,70,56,47,53,50,52,48,48,63,74,65,50,62,89,62,76,68,69,76,59,51,40,46,56,66,67,56,58,51,51,52,50,52,52,52,53,58,70,45,45,66,60,50,56,56,42,38,79,76,37,70,72,58,20,56,48,51,49,49,53,48,50,54,51,52,52,54,51,51,50,52,50,49,54,50,28,42,51,40,5,42,52,51,38,50,52,53,51,51,51,50,51,50,53,50,50,52,54,50,52,61,71,69,48,64,91,43,98,89,49,74,86,48,80,72,50,53,57,54,52,52,51,51,51,54,51,50,54,54,48,43,55,53,52,46,66,73,69,45,48,30,76,32,39,66,59,54,53,49,55,52,54,52,49,56,53,54,62,66,71,73,112

Organism: Aphanomyces astaci (NCBI:txid112090)

Radius of gyration: 34.22 Å; Cα contacts (8 Å, |Δi|>4): 204; chains: 1; bounding box: 77×45×88 Å

Mean predicted aligned error: 18.15 Å

Sequence (285 aa):
TRYHRHPHPTILHQQHRSCPGLLPALTWIVRDLSSKDVKAAVPSADPASDIDQQYLEAVLNPKSSPFTSSLSWQILTSFFPKRIGAILPPTSSPAYSKKVLRVRKSLVEPSHVKEVRGVALHGAIFCHIMALLCASPSNITSEFPCDEGDVKTLHVAGKAAAQPFLAKAGALGDDLAALAARLFHELSAAHVAKWMDENDRASSAQCLSVLQRLHTDIEHLIKAKLQPQDDNNPLRLVDFKAILRAYQHSVQNMVVEYASEAVGPQKVVQIHCVVRFIVKCRWRR

Nearest PDB structures (foldseek):
  7d6d-assembly1_A  TM=3.737E-01  e=4.841E+00  Mus musculus

pLDDT: mean 74.31, std 16.82, range [26.67, 94.56]